Protein 9G6Z (pdb70)

B-factor: mean 48.91, std 16.25, range [23.49, 127.88]

Sequence (212 aa):
PDSMVLLSSSWLPLNKDIEVEVVDYLPSSSVAPDLFALTLLRINDSSMKEKYDSMHEKMNAYAQIVPFDSELEEIGYDGVFRDAPRSVRRVRRISATKLYLVDFGKIINYEKAKCFQLPKVFQSMPTRVSLCGLDGLTWSPVAIPSFDNIREVVKKWGQMENSTLHAMACGFQGSINMINLFCGKSILADRLQRKGVCEYLESLLDALLGKAL

Foldseek 3Di:
DDDFAAFAADADDAQDKFFWAFFAAQDDPLADLQWLKTKIFTPPPVVCPVVVVVLLQCQLVPDDFAADPPFHDAQTKAWFAPDRSGIAIWHRPDDFWIARQQPRDIDTDDGVRTTGHDPVSRPDGRSMAIATAPFKGFAPVCSVCSVVVSVVVNCVCVVVVHTKMKHFNDDRVSYGHIWIADVVRTDVVVVVVVVRIHGD/DDPVVVVVVVVD

Secondary structure (DSSP, 8-state):
----B---BPPPPBT-EEEEEE------TTS-TTS-EEEEEE-S-HHHHHHHHHHHHHHHH-S-----SS-PPTT-EEEEEEETTEEEEEEEEETTEEEETTTTEEEE--GGGEE---GGGSSSPBSSEEEEE-SEEE-TTTGGGHHHHHHHHHHHHHHHTS-EEEEEEEEETTEEEEEEEETTEEHHHHHHHTTSEEE-/--HHHHHHHHH-

Solvent-accessible surface area: 10824 Å² total; per-residue (Å²): 178,33,78,121,17,103,11,77,12,24,140,4,42,95,100,113,55,5,54,2,76,11,3,29,60,2,65,28,127,54,31,50,124,79,28,0,2,2,1,0,20,76,56,122,26,90,69,68,110,110,94,4,50,47,14,26,117,136,2,51,61,77,92,126,21,70,88,27,130,80,73,3,82,79,27,68,2,0,0,8,77,63,42,125,180,34,2,60,0,0,17,22,37,44,55,92,76,0,0,6,0,2,79,0,88,62,45,90,37,70,126,90,73,8,29,38,7,21,170,96,13,48,94,28,45,0,56,0,1,15,2,0,1,40,20,18,75,12,32,112,131,4,48,110,20,15,88,79,0,27,88,5,0,57,87,0,12,122,88,44,141,53,57,7,52,0,62,0,50,20,87,104,70,41,0,1,9,0,46,0,37,17,62,198,22,67,0,5,41,33,0,54,162,61,45,21,0,94,120,173,177,41,66,0,5,63,28,0,38,159,8,80

Radius of gyration: 18.15 Å; Cα contacts (8 Å, |Δi|>4): 408; chains: 2; bounding box: 30×36×55 Å

Organism: Caenorhabditis elegans (NCBI:txid6239)

Structure (mmCIF, N/CA/C/O backbone):
data_9G6Z
#
_entry.id   9G6Z
#
_cell.length_a   59.150
_cell.length_b   69.202
_cell.length_c   60.946
_cell.angle_alpha   90.000
_cell.angle_beta   91.473
_cell.angle_gamma   90.000
#
_symmetry.space_group_name_H-M   'C 1 2 1'
#
loop_
_entity.id
_entity.type
_entity.pdbx_description
1 polymer 'Embryonic developmental protein tofu-6'
2 polymer 'Protein tofu-1'
3 non-polymer GLYCEROL
4 water water
#
loop_
_atom_site.group_PDB
_atom_site.id
_atom_site.type_symbol
_atom_site.label_atom_id
_atom_site.label_alt_id
_atom_site.label_comp_id
_atom_site.label_asym_id
_atom_site.label_entity_id
_atom_site.label_seq_id
_atom_site.pdbx_PDB_ins_code
_atom_site.Cartn_x
_atom_site.Cartn_y
_atom_site.Cartn_z
_atom_site.occupancy
_atom_site.B_iso_or_equiv
_atom_site.auth_seq_id
_atom_site.auth_comp_id
_atom_site.auth_asym_id
_atom_site.auth_atom_id
_atom_site.pdbx_PDB_model_num
ATOM 1 N N . PRO A 1 2 ? 3.45205 12.09181 0.61758 1.000 93.89606 115 PRO A N 1
ATOM 2 C CA . PRO A 1 2 ? 3.99167 12.45059 1.93803 1.000 90.01365 115 PRO A CA 1
ATOM 3 C C . PRO A 1 2 ? 5.00549 11.43173 2.44501 1.000 84.69833 115 PRO A C 1
ATOM 4 O O . PRO A 1 2 ? 5.09057 10.33290 1.89510 1.000 81.62489 115 PRO A O 1
ATOM 15 N N . ASP A 1 3 ? 5.76051 11.78854 3.48133 1.000 76.81394 116 ASP A N 1
ATOM 16 C CA . ASP A 1 3 ? 6.72607 10.85440 4.04443 1.000 72.03393 116 ASP A CA 1
ATOM 17 C C . ASP A 1 3 ? 6.00566 9.68561 4.70649 1.000 73.85063 116 ASP A C 1
ATOM 18 O O . ASP A 1 3 ? 4.96549 9.85981 5.34862 1.000 72.39424 116 ASP A O 1
ATOM 27 N N . SER A 1 4 ? 6.56293 8.48689 4.54203 1.000 78.34724 117 SER A N 1
ATOM 28 C CA . SER A 1 4 ? 6.02731 7.30437 5.20006 1.000 74.59003 117 SER A CA 1
ATOM 29 C C . SER A 1 4 ? 6.40737 7.32977 6.67555 1.000 74.31789 117 SER A C 1
ATOM 30 O O . SER A 1 4 ? 7.57803 7.52805 7.02083 1.000 73.75392 117 SER A O 1
ATOM 38 N N . MET A 1 5 ? 5.41961 7.13344 7.54526 1.000 63.50689 118 MET A N 1
ATOM 39 C CA . MET A 1 5 ? 5.63270 7.17406 8.99052 1.000 60.12266 118 MET A CA 1
ATOM 40 C C . MET A 1 5 ? 5.97477 5.76568 9.45785 1.000 56.58804 118 MET A C 1
ATOM 41 O O . MET A 1 5 ? 5.13037 4.86934 9.41900 1.000 55.95968 118 MET A O 1
ATOM 55 N N . VAL A 1 6 ? 7.21123 5.57239 9.90162 1.000 50.76604 119 VAL A N 1
ATOM 56 C CA . VAL A 1 6 ? 7.75059 4.25437 10.20228 1.000 42.29128 119 VAL A CA 1
ATOM 57 C C . VAL A 1 6 ? 7.84043 4.08647 11.70844 1.000 37.18089 119 VAL A C 1
ATOM 58 O O . VAL A 1 6 ? 8.29539 4.98713 12.42056 1.000 37.19812 119 VAL A O 1
ATOM 71 N N . LEU A 1 7 ? 7.42117 2.92486 12.19186 1.000 40.37890 120 LEU A N 1
ATOM 72 C CA . LEU A 1 7 ? 7.51431 2.59603 13.61616 1.000 40.54353 120 LEU A CA 1
ATOM 73 C C . LEU A 1 7 ? 7.96487 1.14105 13.72672 1.000 36.36666 120 LEU A C 1
ATOM 74 O O . LEU A 1 7 ? 7.16452 0.21507 13.56416 1.000 39.00214 120 LEU A O 1
ATOM 90 N N . LEU A 1 8 ? 9.25109 0.95081 13.99144 1.000 33.55961 121 LEU A N 1
ATOM 91 C CA . LEU A 1 8 ? 9.79687 -0.38529 14.16717 1.000 31.61681 121 LEU A CA 1
ATOM 92 C C . LEU A 1 8 ? 9.20226 -1.06214 15.40204 1.000 30.11968 121 LEU A C 1
ATOM 93 O O . LEU A 1 8 ? 9.05141 -0.44739 16.46065 1.000 30.87139 121 LEU A O 1
ATOM 109 N N . SER A 1 9 ? 8.88023 -2.34344 15.27128 1.000 34.16264 122 SER A N 1
ATOM 110 C CA . SER A 1 9 ? 8.61457 -3.14038 16.45790 1.000 36.21623 122 SER A CA 1
ATOM 111 C C . SER A 1 9 ? 9.92880 -3.38190 17.20297 1.000 34.58813 122 SER A C 1
ATOM 112 O O . SER A 1 9 ? 11.01499 -3.08929 16.70912 1.000 32.26070 122 SER A O 1
ATOM 120 N N . SER A 1 10 ? 9.82094 -3.90686 18.41567 1.000 29.55261 123 SER A N 1
ATOM 121 C CA . SER A 1 10 ? 10.96996 -4.10157 19.28123 1.000 30.71251 123 SER A CA 1
ATOM 122 C C . SER A 1 10 ? 11.21725 -5.58777 19.52558 1.000 33.59955 123 SER A C 1
ATOM 123 O O . SER A 1 10 ? 10.33566 -6.43658 19.34795 1.000 28.23815 123 SER A O 1
ATOM 131 N N . SER A 1 11 ? 12.44115 -5.89070 19.94981 1.000 31.08090 124 SER A N 1
ATOM 132 C CA . SER A 1 11 ? 12.86279 -7.27376 20.10045 1.000 32.03984 124 SER A CA 1
ATOM 133 C C . SER A 1 11 ? 12.15293 -7.93637 21.27217 1.000 30.41363 124 SER A C 1
ATOM 134 O O . SER A 1 11 ? 12.05311 -7.36453 22.37118 1.000 27.31495 124 SER A O 1
ATOM 142 N N . TRP A 1 12 ? 11.68434 -9.16268 21.03409 1.000 27.67050 125 TRP A N 1
ATOM 143 C CA . TRP A 1 12 ? 11.04487 -9.96425 22.06045 1.000 29.65347 125 TRP A CA 1
ATOM 144 C C . TRP A 1 12 ? 12.08985 -10.72069 22.86302 1.000 34.24270 125 TRP A C 1
ATOM 145 O O . TRP A 1 12 ? 13.11485 -11.15747 22.32866 1.000 32.79867 125 TRP A O 1
ATOM 166 N N . LEU A 1 13 ? 11.82159 -10.88344 24.13272 1.000 33.72687 126 LEU A N 1
ATOM 167 C CA . LEU A 1 13 ? 12.66975 -11.72971 24.96287 1.000 32.62140 126 LEU A CA 1
ATOM 168 C C . LEU A 1 13 ? 12.07799 -13.13455 25.06930 1.000 34.93722 126 LEU A C 1
ATOM 169 O O . LEU A 1 13 ? 10.85424 -13.29830 25.05512 1.000 30.69280 126 LEU A O 1
ATOM 185 N N . PRO A 1 14 ? 12.92154 -14.16698 25.18400 1.000 33.06151 127 PRO A N 1
ATOM 186 C CA . PRO A 1 14 ? 12.41391 -15.55543 25.14335 1.000 34.43057 127 PRO A CA 1
ATOM 187 C C . PRO A 1 14 ? 11.74600 -15.92977 26.45621 1.000 33.58655 127 PRO A C 1
ATOM 188 O O . PRO A 1 14 ? 12.28866 -15.69791 27.54175 1.000 33.88846 127 PRO A O 1
ATOM 199 N N . LEU A 1 15 ? 10.56521 -16.52757 26.34941 1.000 34.82632 128 LEU A N 1
ATOM 200 C CA . LEU A 1 15 ? 9.76992 -16.82303 27.53307 1.000 35.45128 128 LEU A CA 1
ATOM 201 C C . LEU A 1 15 ? 10.49981 -17.80846 28.43748 1.000 29.34747 128 LEU A C 1
ATOM 202 O O . LEU A 1 15 ? 10.96854 -18.85736 27.99049 1.000 31.79298 128 LEU A O 1
ATOM 218 N N . ASN A 1 16 ? 10.59831 -17.45555 29.71745 1.000 33.63317 129 ASN A N 1
ATOM 219 C CA . ASN A 1 16 ? 11.13923 -18.31632 30.76593 1.000 35.68503 129 ASN A CA 1
ATOM 220 C C . ASN A 1 16 ? 12.57088 -18.74650 30.49870 1.000 37.18356 129 ASN A C 1
ATOM 221 O O . ASN A 1 16 ? 13.01453 -19.77332 31.01174 1.000 36.83824 129 ASN A O 1
ATOM 232 N N . LYS A 1 17 ? 13.30955 -17.97520 29.71554 1.000 34.87247 130 LYS A N 1
ATOM 233 C CA . LYS A 1 17 ? 14.69351 -18.27463 29.37986 1.000 38.83923 130 LYS A CA 1
ATOM 234 C C . LYS A 1 17 ? 15.57439 -17.17667 29.95365 1.000 34.23245 130 LYS A C 1
ATOM 235 O O . LYS A 1 17 ? 15.30950 -15.98738 29.74914 1.000 31.69476 130 LYS A O 1
ATOM 254 N N . ASP A 1 18 ? 16.59831 -17.57925 30.69330 1.000 36.84307 131 ASP A N 1
ATOM 255 C CA . ASP A 1 18 ? 17.56176 -16.63672 31.24712 1.000 33.58751 131 ASP A CA 1
ATOM 256 C C . ASP A 1 18 ? 18.39188 -16.02200 30.13047 1.000 38.41591 131 ASP A C 1
ATOM 257 O O . ASP A 1 18 ? 18.91747 -16.73386 29.26866 1.000 34.04248 131 ASP A O 1
ATOM 266 N N . ILE A 1 19 ? 18.51672 -14.69581 30.15225 1.000 37.36400 132 ILE A N 1
ATOM 267 C CA . ILE A 1 19 ? 19.33479 -13.97164 29.19276 1.000 33.56523 132 ILE A CA 1
ATOM 268 C C . ILE A 1 19 ? 20.17861 -12.94885 29.94007 1.000 36.51258 132 ILE A C 1
ATOM 269 O O . ILE A 1 19 ? 19.84923 -12.52995 31.05097 1.000 34.00521 132 ILE A O 1
ATOM 285 N N . GLU A 1 20 ? 21.28906 -12.55916 29.31549 1.000 33.08245 133 GLU A N 1
ATOM 286 C CA . GLU A 1 20 ? 22.11385 -11.46412 29.80315 1.000 34.02625 133 GLU A CA 1
ATOM 287 C C . GLU A 1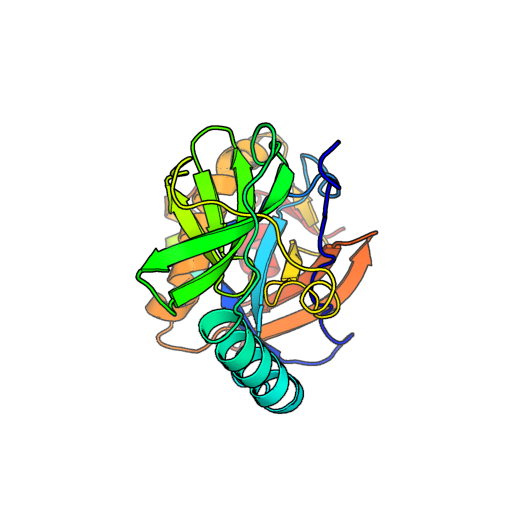 20 ? 21.63039 -10.17379 29.15989 1.000 29.78553 133 GLU A C 1
ATOM 288 O O . GLU A 1 20 ? 21.33511 -10.13438 27.96576 1.000 27.19749 133 GLU A O 1
ATOM 300 N N . VAL A 1 21 ? 21.54780 -9.11542 29.95425 1.000 28.09801 134 VAL A N 1
ATOM 301 C CA . VAL A 1 21 ? 20.98390 -7.86310 29.48539 1.000 31.13395 134 VAL A CA 1
ATOM 302 C C . VAL A 1 21 ? 21.75797 -6.69303 30.06967 1.000 28.75151 134 VAL A C 1
ATOM 303 O O . VAL A 1 21 ? 22.28846 -6.76030 31.18086 1.000 29.73574 134 VAL A O 1
ATOM 316 N N . GLU A 1 22 ? 21.80636 -5.61029 29.30943 1.000 28.12737 135 GLU A N 1
ATOM 317 C CA . GLU A 1 22 ? 22.21209 -4.30586 29.80785 1.000 33.29962 135 GLU A CA 1
ATOM 318 C C . GLU A 1 22 ? 20.96373 -3.44633 29.93205 1.000 29.71345 135 GLU A C 1
ATOM 319 O O . GLU A 1 22 ? 20.12798 -3.42486 29.02170 1.000 26.76666 135 GLU A O 1
ATOM 331 N N . VAL A 1 23 ? 20.81739 -2.77868 31.06934 1.000 31.23546 136 VAL A N 1
ATOM 332 C CA . VAL A 1 23 ? 19.79018 -1.75372 31.22371 1.000 31.87560 136 VAL A CA 1
ATOM 333 C C . VAL A 1 23 ? 20.25575 -0.48884 30.51126 1.000 33.58234 136 VAL A C 1
ATOM 334 O O . VAL A 1 23 ? 21.29873 0.07565 30.85608 1.000 33.57070 136 VAL A O 1
ATOM 347 N N . VAL A 1 24 ? 19.47821 -0.04175 29.52243 1.000 26.49539 137 VAL A N 1
ATOM 348 C CA . VAL A 1 24 ? 19.86051 1.10135 28.70150 1.000 28.48012 137 VAL A CA 1
ATOM 349 C C . VAL A 1 24 ? 18.93147 2.28374 28.94222 1.000 32.28908 137 VAL A C 1
ATOM 350 O O . VAL A 1 24 ? 18.13500 2.28444 29.88585 1.000 27.68159 137 VAL A O 1
ATOM 363 N N . ASP A 1 25 ? 19.05049 3.30988 28.10682 1.000 31.65169 138 ASP A N 1
ATOM 364 C CA . ASP A 1 25 ? 18.20314 4.48314 28.24295 1.000 33.83950 138 ASP A CA 1
ATOM 365 C C . ASP A 1 25 ? 16.73875 4.10559 28.02102 1.000 32.18056 138 ASP A C 1
ATOM 366 O O . ASP A 1 25 ? 16.40941 3.20287 27.24679 1.000 23.48541 138 ASP A O 1
ATOM 375 N N . TYR A 1 26 ? 15.85318 4.81863 28.70135 1.000 28.78851 139 TYR A N 1
ATOM 376 C CA . TYR A 1 26 ? 14.43958 4.48062 28.65957 1.000 30.03061 139 TYR A CA 1
ATOM 377 C C . TYR A 1 26 ? 13.83823 4.91236 27.32661 1.000 28.81968 139 TYR A C 1
ATOM 378 O O . TYR A 1 26 ? 13.89160 6.09031 26.96259 1.000 25.20250 139 TYR A O 1
ATOM 396 N N . LEU A 1 27 ? 13.27503 3.94903 26.60035 1.000 26.18385 140 LEU A N 1
ATOM 397 C CA . LEU A 1 27 ? 12.53414 4.20210 25.37576 1.000 27.05845 140 LEU A CA 1
ATOM 398 C C . LEU A 1 27 ? 11.04975 4.20727 25.70162 1.000 32.21721 140 LEU A C 1
ATOM 399 O O . LEU A 1 27 ? 10.50402 3.14774 26.04116 1.000 28.83071 140 LEU A O 1
ATOM 415 N N . PRO A 1 28 ? 10.36392 5.35059 25.63680 1.000 39.48823 141 PRO A N 1
ATOM 416 C CA . PRO A 1 28 ? 8.94447 5.37622 26.01961 1.000 35.27567 141 PRO A CA 1
ATOM 417 C C . PRO A 1 28 ? 8.06429 4.66032 25.01150 1.000 35.23063 141 PRO A C 1
ATOM 418 O O . PRO A 1 28 ? 8.32901 4.65348 23.80722 1.000 35.02651 141 PRO A O 1
ATOM 429 N N . SER A 1 29 ? 6.98772 4.06696 25.52477 1.000 40.76728 142 SER A N 1
ATOM 430 C CA . SER A 1 29 ? 6.03701 3.32217 24.70938 1.000 35.71134 142 SER A CA 1
ATOM 431 C C . SER A 1 29 ? 4.61880 3.67027 25.13151 1.000 37.09629 142 SER A C 1
ATOM 432 O O . SER A 1 29 ? 4.32168 3.77035 26.32546 1.000 35.81597 142 SER A O 1
ATOM 440 N N . SER A 1 30 ? 3.73836 3.82897 24.14975 1.000 32.24733 143 SER A N 1
ATOM 441 C CA . SER A 1 30 ? 2.32845 4.02255 24.45374 1.000 38.44076 143 SER A CA 1
ATOM 442 C C . SER A 1 30 ? 1.68790 2.78777 25.08691 1.000 34.57500 143 SER A C 1
ATOM 443 O O . SER A 1 30 ? 0.51470 2.85095 25.44798 1.000 32.27997 143 SER A O 1
ATOM 451 N N . SER A 1 31 ? 2.42392 1.68332 25.22886 1.000 33.49404 144 SER A N 1
ATOM 452 C CA . SER A 1 31 ? 1.87499 0.43188 25.73027 1.000 38.90210 144 SER A CA 1
ATOM 453 C C . SER A 1 31 ? 2.16022 0.20400 27.20938 1.000 34.11758 144 SER A C 1
ATOM 454 O O . SER A 1 31 ? 1.91083 -0.89290 27.71156 1.000 34.64109 144 SER A O 1
ATOM 462 N N . VAL A 1 32 ? 2.64744 1.21250 27.91687 1.000 28.71363 145 VAL A N 1
ATOM 463 C CA . VAL A 1 32 ? 2.95834 1.11609 29.33354 1.000 29.30047 145 VAL A CA 1
ATOM 464 C C . VAL A 1 32 ? 1.89634 1.87693 30.11933 1.000 33.30298 145 VAL A C 1
ATOM 465 O O . VAL A 1 32 ? 1.64370 3.05757 29.85643 1.000 32.10519 145 VAL A O 1
ATOM 478 N N . ALA A 1 33 ? 1.29975 1.21067 31.10244 1.000 35.00155 146 ALA A N 1
ATOM 479 C CA . ALA A 1 33 ? 0.36162 1.88305 31.98720 1.000 37.27816 146 ALA A CA 1
ATOM 480 C C . ALA A 1 33 ? 1.10649 2.84955 32.91499 1.000 35.82938 146 ALA A C 1
ATOM 481 O O . ALA A 1 33 ? 2.26682 2.62441 33.25806 1.000 34.07105 146 ALA A O 1
ATOM 488 N N . PRO A 1 34 ? 0.45687 3.93844 33.32706 1.000 35.16937 147 PRO A N 1
ATOM 489 C CA . PRO A 1 34 ? 1.08980 4.85159 34.28825 1.000 34.89557 147 PRO A CA 1
ATOM 490 C C . PRO A 1 34 ? 1.66996 4.16348 35.50511 1.000 34.71705 147 PRO A C 1
ATOM 491 O O . PRO A 1 34 ? 2.67611 4.63386 36.04158 1.000 31.03107 147 PRO A O 1
ATOM 502 N N . ASP A 1 35 ? 1.06545 3.07605 35.98514 1.000 36.51162 148 ASP A N 1
ATOM 503 C CA . ASP A 1 35 ? 1.50767 2.43609 37.21707 1.000 36.58049 148 ASP A CA 1
ATOM 504 C C . ASP A 1 35 ? 2.34711 1.18750 36.97024 1.000 34.09087 148 ASP A C 1
ATOM 505 O O . ASP A 1 35 ? 2.63009 0.44807 37.91511 1.000 35.12729 148 ASP A O 1
ATOM 514 N N . LEU A 1 36 ? 2.73669 0.92791 35.72723 1.000 29.45614 149 LEU A N 1
ATOM 515 C CA . LEU A 1 36 ? 3.68927 -0.13296 35.41921 1.000 34.86247 149 LEU A CA 1
ATOM 516 C C . LEU A 1 36 ? 5.09660 0.45682 35.41627 1.000 33.04341 149 LEU A C 1
ATOM 517 O O . LEU A 1 36 ? 5.35847 1.43740 34.71574 1.000 29.41701 149 LEU A O 1
ATOM 533 N N . PHE A 1 37 ? 5.98772 -0.11678 36.21647 1.000 33.84567 150 PHE A N 1
ATOM 534 C CA . PHE A 1 37 ? 7.39159 0.29381 36.18408 1.000 30.04353 150 PHE A CA 1
ATOM 535 C C . PHE A 1 37 ? 8.00542 -0.30524 34.92435 1.000 28.44838 150 PHE A C 1
ATOM 536 O O . PHE A 1 37 ? 8.25876 -1.50850 34.85650 1.000 30.92496 150 PHE A O 1
ATOM 553 N N . ALA A 1 38 ? 8.20793 0.52754 33.91218 1.000 26.08494 151 ALA A N 1
ATOM 554 C CA . ALA A 1 38 ? 8.78435 0.11014 32.64678 1.000 31.98751 151 ALA A CA 1
ATOM 555 C C . ALA A 1 38 ? 10.28118 0.38813 32.62889 1.000 31.25886 151 ALA A C 1
ATOM 556 O O . ALA A 1 38 ? 10.79023 1.24843 33.34487 1.000 27.94877 151 ALA A O 1
ATOM 563 N N . LEU A 1 39 ? 10.98511 -0.36513 31.79673 1.000 30.63547 152 LEU A N 1
ATOM 564 C CA . LEU A 1 39 ? 12.40979 -0.13359 31.58784 1.000 32.67426 152 LEU A CA 1
ATOM 565 C C . LEU A 1 39 ? 12.77865 -0.75047 30.25200 1.000 34.75270 152 LEU A C 1
ATOM 566 O O . LEU A 1 39 ? 12.04278 -1.58548 29.70737 1.000 29.07571 152 LEU A O 1
ATOM 582 N N . THR A 1 40 ? 13.90970 -0.30447 29.71497 1.000 27.36546 153 THR A N 1
ATOM 583 C CA . THR A 1 40 ? 14.41225 -0.77335 28.43194 1.000 29.84050 153 THR A CA 1
ATOM 584 C C . THR A 1 40 ? 15.65739 -1.62167 28.65094 1.000 29.39070 153 THR A C 1
ATOM 585 O O . THR A 1 40 ? 16.61384 -1.18280 29.29636 1.000 28.42795 153 THR A O 1
ATOM 596 N N . LEU A 1 41 ? 15.63809 -2.83367 28.11928 1.000 30.16903 154 LEU A N 1
ATOM 597 C CA . LEU A 1 41 ? 16.76832 -3.74512 28.20605 1.000 31.17428 154 LEU A CA 1
ATOM 598 C C . LEU A 1 41 ? 17.35183 -3.97141 26.81611 1.000 31.67531 154 LEU A C 1
ATOM 599 O O . LEU A 1 41 ? 16.63384 -3.96671 25.80732 1.000 29.42166 154 LEU A O 1
ATOM 615 N N . LEU A 1 42 ? 18.66315 -4.17233 26.77372 1.000 30.66060 155 LEU A N 1
ATOM 616 C CA . LEU A 1 42 ? 19.37569 -4.57462 25.55905 1.000 30.36473 155 LEU A CA 1
ATOM 617 C C . LEU A 1 42 ? 20.03985 -5.91403 25.84585 1.000 30.51747 155 LEU A C 1
ATOM 618 O O . LEU A 1 42 ? 21.01984 -5.97938 26.59967 1.000 29.68844 155 LEU A O 1
ATOM 634 N N . ARG A 1 43 ? 19.48982 -6.98242 25.27580 1.000 27.60299 156 ARG A N 1
ATOM 635 C CA . ARG A 1 43 ? 20.10039 -8.29474 25.42265 1.000 30.72976 156 ARG A CA 1
ATOM 636 C C . ARG A 1 43 ? 21.49183 -8.28867 24.79150 1.000 32.95240 156 ARG A C 1
ATOM 637 O O . ARG A 1 43 ? 21.68202 -7.78572 23.68039 1.000 31.44686 156 ARG A O 1
ATOM 658 N N . ILE A 1 44 ? 22.46545 -8.84290 25.51028 1.000 32.00832 157 ILE A N 1
ATOM 659 C CA . ILE A 1 44 ? 23.84174 -8.85685 25.04755 1.000 32.75148 157 ILE A CA 1
ATOM 660 C C . ILE A 1 44 ? 24.30073 -10.30073 24.91016 1.000 38.26415 157 ILE A C 1
ATOM 661 O O . ILE A 1 44 ? 23.68190 -11.23326 25.43239 1.000 31.74697 157 ILE A O 1
ATOM 677 N N . ASN A 1 45 ? 25.41287 -10.47533 24.19310 1.000 38.53806 158 ASN A N 1
ATOM 678 C CA . ASN A 1 45 ? 26.00516 -11.79418 23.98817 1.000 41.75710 158 ASN A CA 1
ATOM 679 C C . ASN A 1 45 ? 25.03066 -12.75721 23.31804 1.000 42.18075 158 ASN A C 1
ATOM 680 O O . ASN A 1 45 ? 25.04624 -13.95901 23.58395 1.000 41.19944 158 ASN A O 1
ATOM 691 N N . ASP A 1 46 ? 24.18351 -12.23390 22.43682 1.000 48.44432 159 ASP A N 1
ATOM 692 C CA . ASP A 1 46 ? 23.26853 -13.04472 21.64057 1.000 51.67146 159 ASP A CA 1
ATOM 693 C C . ASP A 1 46 ? 23.84405 -13.16318 20.23143 1.000 56.13060 159 ASP A C 1
ATOM 694 O O . ASP A 1 46 ? 23.64689 -12.28421 19.38796 1.000 52.61527 159 ASP A O 1
ATOM 703 N N . SER A 1 47 ? 24.54495 -14.26940 19.97563 1.000 58.13954 160 SER A N 1
ATOM 704 C CA . SER A 1 47 ? 25.22741 -14.43426 18.69914 1.000 64.44436 160 SER A CA 1
ATOM 705 C C . SER A 1 47 ? 24.26092 -14.57578 17.53088 1.000 62.58347 160 SER A C 1
ATOM 706 O O . SER A 1 47 ? 24.57236 -14.11947 16.42344 1.000 66.16601 160 SER A O 1
ATOM 714 N N . SER A 1 48 ? 23.09300 -15.17360 17.75398 1.000 58.95772 161 SER A N 1
ATOM 715 C CA . SER A 1 48 ? 22.15802 -15.39690 16.65870 1.000 65.36004 161 SER A CA 1
ATOM 716 C C . SER A 1 48 ? 21.83609 -14.09720 15.93447 1.000 66.85714 161 SER A C 1
ATOM 717 O O . SER A 1 48 ? 21.88691 -14.02936 14.70107 1.000 72.03305 161 SER A O 1
ATOM 725 N N . MET A 1 49 ? 21.51002 -13.04954 16.68525 1.000 60.78805 162 MET A N 1
ATOM 726 C CA . MET A 1 49 ? 21.15813 -11.77070 16.09200 1.000 59.49664 162 MET A CA 1
ATOM 727 C C . MET A 1 49 ? 22.36358 -10.87262 15.84146 1.000 58.82303 162 MET A C 1
ATOM 728 O O . MET A 1 49 ? 22.23362 -9.88769 15.10685 1.000 55.32588 162 MET A O 1
ATOM 742 N N . LYS A 1 50 ? 23.52053 -11.17617 16.43453 1.000 56.81590 163 LYS A N 1
ATOM 743 C CA . LYS A 1 50 ? 24.66897 -10.28404 16.30930 1.000 54.45189 163 LYS A CA 1
ATOM 744 C C . LYS A 1 50 ? 25.05855 -10.09114 14.84747 1.000 48.75609 163 LYS A C 1
ATOM 745 O O . LYS A 1 50 ? 25.18453 -8.95786 14.37083 1.000 46.89559 163 LYS A O 1
ATOM 764 N N . GLU A 1 51 ? 25.24442 -11.18976 14.11609 1.000 47.16840 164 GLU A N 1
ATOM 765 C CA . GLU A 1 51 ? 25.63851 -11.07343 12.71693 1.000 52.92831 164 GLU A CA 1
ATOM 766 C C . GLU A 1 51 ? 24.57828 -10.35273 11.89800 1.000 52.78774 164 GLU A C 1
ATOM 767 O O . GLU A 1 51 ? 24.90973 -9.65314 10.93530 1.000 50.38858 164 GLU A O 1
ATOM 779 N N . LYS A 1 52 ? 23.30517 -10.49656 12.26869 1.000 50.37400 165 LYS A N 1
ATOM 780 C CA . LYS A 1 52 ? 22.24758 -9.82229 11.52833 1.000 51.73657 165 LYS A CA 1
ATOM 781 C C . LYS A 1 52 ? 22.30427 -8.31537 11.75073 1.000 47.04151 165 LYS A C 1
ATOM 782 O O . LYS A 1 52 ? 22.22681 -7.53532 10.79654 1.000 46.10102 165 LYS A O 1
ATOM 801 N N . TYR A 1 53 ? 22.44042 -7.88450 13.00812 1.000 40.49027 166 TYR A N 1
ATOM 802 C CA . TYR A 1 53 ? 22.52404 -6.45279 13.27840 1.000 43.55404 166 TYR A CA 1
ATOM 803 C C . TYR A 1 53 ? 23.81932 -5.86379 12.73320 1.000 38.81651 166 TYR A C 1
ATOM 804 O O . TYR A 1 53 ? 23.80595 -4.79036 12.12370 1.000 39.89240 166 TYR A O 1
ATOM 822 N N . ASP A 1 54 ? 24.94703 -6.54675 12.94130 1.000 41.96426 167 ASP A N 1
ATOM 823 C CA . ASP A 1 54 ? 26.20560 -6.06518 12.37454 1.000 44.29006 167 ASP A CA 1
ATOM 824 C C . ASP A 1 54 ? 26.11852 -5.96310 10.85157 1.000 46.80203 167 ASP A C 1
ATOM 825 O O . ASP A 1 54 ? 26.59354 -4.99166 10.25271 1.000 43.06610 167 ASP A O 1
ATOM 834 N N . SER A 1 55 ? 25.50144 -6.94962 10.20432 1.000 45.41907 168 SER A N 1
ATOM 835 C CA . SER A 1 55 ? 25.34727 -6.87270 8.75526 1.000 53.28839 168 SER A CA 1
ATOM 836 C C . SER A 1 55 ? 24.47324 -5.68638 8.35775 1.000 53.73654 168 SER A C 1
ATOM 837 O O . SER A 1 55 ? 24.77473 -4.97502 7.39053 1.000 53.04226 168 SER A O 1
ATOM 845 N N . MET A 1 56 ? 23.38421 -5.45480 9.09511 1.000 46.75842 169 MET A N 1
ATOM 846 C CA . MET A 1 56 ? 22.51568 -4.31604 8.80348 1.000 47.57400 169 MET A CA 1
ATOM 847 C C . MET A 1 56 ? 23.29694 -3.00697 8.84613 1.000 48.13054 169 MET A C 1
ATOM 848 O O . MET A 1 56 ? 23.17816 -2.17019 7.94374 1.000 49.38453 169 MET A O 1
ATOM 862 N N . HIS A 1 57 ? 24.10556 -2.81287 9.88990 1.000 42.64146 170 HIS A N 1
ATOM 863 C CA . HIS A 1 57 ? 24.84559 -1.56403 10.02076 1.000 47.49480 170 HIS A CA 1
ATOM 864 C C . HIS A 1 57 ? 25.88606 -1.40859 8.91753 1.000 46.90705 170 HIS A C 1
ATOM 865 O O . HIS A 1 57 ? 26.15140 -0.28977 8.46444 1.000 45.53503 170 HIS A O 1
ATOM 879 N N . GLU A 1 58 ? 26.49823 -2.51133 8.48043 1.000 52.71155 171 GLU A N 1
ATOM 880 C CA . GLU A 1 58 ? 27.43547 -2.43380 7.36314 1.000 51.92049 171 GLU A CA 1
ATOM 881 C C . GLU A 1 58 ? 26.73360 -1.92527 6.10865 1.000 51.91051 171 GLU A C 1
ATOM 882 O O . GLU A 1 58 ? 27.22327 -1.01333 5.43006 1.000 52.83862 171 GLU A O 1
ATOM 894 N N . LYS A 1 59 ? 25.56547 -2.49599 5.79484 1.000 49.50485 172 LYS A N 1
ATOM 895 C CA . LYS A 1 59 ? 24.83786 -2.07695 4.60097 1.000 49.82152 172 LYS A CA 1
ATOM 896 C C . LYS A 1 59 ? 24.30724 -0.65603 4.74583 1.000 48.81595 172 LYS A C 1
ATOM 897 O O . LYS A 1 59 ? 24.28795 0.10648 3.77463 1.000 53.93259 172 LYS A O 1
ATOM 916 N N . MET A 1 60 ? 23.86253 -0.28339 5.94589 1.000 47.39405 173 MET A N 1
ATOM 917 C CA . MET A 1 60 ? 23.33777 1.06513 6.14232 1.000 54.39361 173 MET A CA 1
ATOM 918 C C . MET A 1 60 ? 24.42068 2.11345 5.91559 1.000 51.42560 173 MET A C 1
ATOM 919 O O . MET A 1 60 ? 24.17228 3.14287 5.28125 1.000 54.36737 173 MET A O 1
ATOM 933 N N . ASN A 1 61 ? 25.62887 1.86737 6.42831 1.000 51.82545 174 ASN A N 1
ATOM 934 C CA . ASN A 1 61 ? 26.72867 2.79771 6.21318 1.000 55.26824 174 ASN A CA 1
ATOM 935 C C . ASN A 1 61 ? 27.08963 2.89970 4.73921 1.000 57.53766 174 ASN A C 1
ATOM 936 O O . ASN A 1 61 ? 27.49028 3.97145 4.27133 1.000 61.52076 174 ASN A O 1
ATOM 947 N N . ALA A 1 62 ? 26.95312 1.80655 3.99461 1.000 54.53639 175 ALA A N 1
ATOM 948 C CA . ALA A 1 62 ? 27.28860 1.78394 2.57753 1.000 61.58214 175 ALA A CA 1
ATOM 949 C C . ALA A 1 62 ? 26.12300 2.18033 1.68339 1.000 62.77205 175 ALA A C 1
ATOM 950 O O . ALA A 1 62 ? 26.30296 2.27039 0.46356 1.000 56.67055 175 ALA A O 1
ATOM 957 N N . TYR A 1 63 ? 24.94499 2.42727 2.25457 1.000 53.30902 176 TYR A N 1
ATOM 958 C CA . TYR A 1 63 ? 23.75005 2.64532 1.44828 1.000 57.38764 176 TYR A CA 1
ATOM 959 C C . TYR A 1 63 ? 23.85052 3.95146 0.66675 1.000 61.21064 176 TYR A C 1
ATOM 960 O O . TYR A 1 63 ? 24.20349 4.99764 1.21908 1.000 62.46994 176 TYR A O 1
ATOM 978 N N . ALA A 1 64 ? 23.52582 3.88634 -0.62599 1.000 65.42270 177 ALA A N 1
ATOM 979 C CA . ALA A 1 64 ? 23.66633 5.05317 -1.48500 1.000 68.94771 177 ALA A CA 1
ATOM 980 C C . ALA A 1 64 ? 22.45999 5.97858 -1.39118 1.000 70.57422 177 ALA A C 1
ATOM 981 O O . ALA A 1 64 ? 22.61824 7.20591 -1.37252 1.000 69.63568 177 ALA A O 1
ATOM 988 N N . GLN A 1 65 ? 21.25810 5.41562 -1.31831 1.000 70.05796 178 GLN A N 1
ATOM 989 C CA . GLN A 1 65 ? 20.03431 6.19207 -1.50780 1.000 72.56408 178 GLN A CA 1
ATOM 990 C C . GLN A 1 65 ? 19.37589 6.53434 -0.17129 1.000 72.89186 178 GLN A C 1
ATOM 991 O O . GLN A 1 65 ? 18.22633 6.17654 0.10401 1.000 72.79729 178 GLN A O 1
ATOM 1005 N N . ILE A 1 66 ? 20.11712 7.25213 0.66775 1.000 65.98802 179 ILE A N 1
ATOM 1006 C CA . ILE A 1 66 ? 19.53998 7.83994 1.87362 1.000 66.84981 179 ILE A CA 1
ATOM 1007 C C . ILE A 1 66 ? 18.83002 9.11915 1.44219 1.000 63.50141 179 ILE A C 1
ATOM 1008 O O . ILE A 1 66 ? 19.46971 10.07236 0.98973 1.000 60.10276 179 ILE A O 1
ATOM 1024 N N . VAL A 1 67 ? 17.50728 9.13778 1.56792 1.000 62.12873 180 VAL A N 1
ATOM 1025 C CA . VAL A 1 67 ? 16.70970 10.26866 1.10144 1.000 57.68905 180 VAL A CA 1
ATOM 1026 C C . VAL A 1 67 ? 16.27117 11.08164 2.31172 1.000 55.83026 180 VAL A C 1
ATOM 1027 O O . VAL A 1 67 ? 15.98407 10.50777 3.37479 1.000 54.60413 180 VAL A O 1
ATOM 1040 N N . PRO A 1 68 ? 16.19992 12.40187 2.20347 1.000 54.19603 181 PRO A N 1
ATOM 1041 C CA . PRO A 1 68 ? 15.73080 13.21501 3.33064 1.000 51.87830 181 PRO A CA 1
ATOM 1042 C C . PRO A 1 68 ? 14.21107 13.22427 3.42003 1.000 49.83338 181 PRO A C 1
ATOM 1043 O O . PRO A 1 68 ? 13.49917 12.81864 2.50207 1.000 49.73442 181 PRO A O 1
ATOM 1054 N N . PHE A 1 69 ? 13.72488 13.69878 4.56379 1.000 47.75052 182 PHE A N 1
ATOM 1055 C CA . PHE A 1 69 ? 12.29916 13.93240 4.72829 1.000 49.34715 182 PHE A CA 1
ATOM 1056 C C . PHE A 1 69 ? 11.86926 15.16300 3.93369 1.000 54.57875 182 PHE A C 1
ATOM 1057 O O . PHE A 1 69 ? 12.54903 16.19211 3.94131 1.000 51.17274 182 PHE A O 1
ATOM 1074 N N . ASP A 1 70 ? 10.73377 15.04815 3.23731 1.000 58.45860 183 ASP A N 1
ATOM 1075 C CA . ASP A 1 70 ? 10.07957 16.23243 2.69447 1.000 59.86948 183 ASP A CA 1
ATOM 1076 C C . ASP A 1 70 ? 9.90434 17.28159 3.78314 1.000 58.71955 183 ASP A C 1
ATOM 1077 O O . ASP A 1 70 ? 10.24243 18.45656 3.60090 1.000 56.30070 183 ASP A O 1
ATOM 1086 N N . SER A 1 71 ? 9.37611 16.85423 4.93771 1.000 64.94327 184 SER A N 1
ATOM 1087 C CA . SER A 1 71 ? 9.13363 17.73098 6.06676 1.000 61.24884 184 SER A CA 1
ATOM 1088 C C . SER A 1 71 ? 10.16963 17.39822 7.13099 1.000 61.03754 184 SER A C 1
ATOM 1089 O O . SER A 1 71 ? 11.29868 17.91535 7.06928 1.000 59.67460 184 SER A O 1
ATOM 1097 N N . GLU A 1 72 ? 9.85763 16.55732 8.11009 1.000 59.19365 185 GLU A N 1
ATOM 1098 C CA . GLU A 1 72 ? 10.84953 16.12570 9.08428 1.000 55.76112 185 GLU A CA 1
ATOM 1099 C C . GLU A 1 72 ? 10.32039 14.89204 9.79524 1.000 49.62923 185 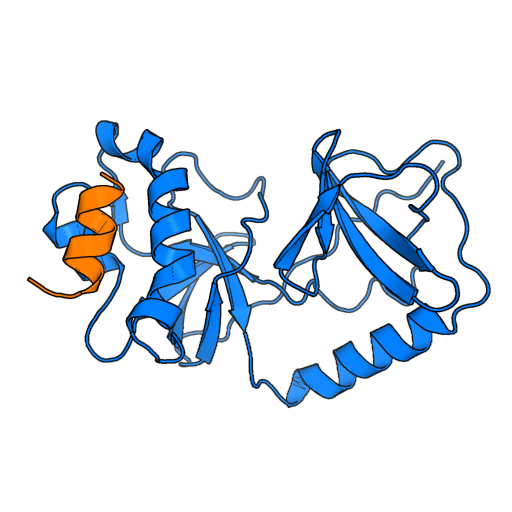GLU A C 1
ATOM 1100 O O . GLU A 1 72 ? 9.13491 14.56438 9.71555 1.000 52.08350 185 GLU A O 1
ATOM 1112 N N . LEU A 1 73 ? 11.22276 14.20729 10.48411 1.000 42.92929 186 LEU A N 1
ATOM 1113 C CA . LEU A 1 73 ? 10.84914 13.04391 11.27293 1.000 35.23927 186 LEU A CA 1
ATOM 1114 C C . LEU A 1 73 ? 9.81506 13.42947 12.32060 1.000 36.42795 186 LEU A C 1
ATOM 1115 O O . LEU A 1 73 ? 10.07034 14.28459 13.16954 1.000 37.34378 186 LEU A O 1
ATOM 1131 N N . GLU A 1 74 ? 8.64384 12.79903 12.26020 1.000 41.65710 187 GLU A N 1
ATOM 1132 C CA A GLU A 1 74 ? 7.59741 13.09677 13.22796 0.552 42.55185 187 GLU A CA 1
ATOM 1133 C CA B GLU A 1 74 ? 7.59213 13.08697 13.22379 0.448 45.48277 187 GLU A CA 1
ATOM 1134 C C . GLU A 1 74 ? 7.92850 12.47301 14.57852 1.000 38.78170 187 GLU A C 1
ATOM 1135 O O . GLU A 1 74 ? 8.59412 11.43423 14.66914 1.000 37.96582 187 GLU A O 1
ATOM 1158 N N . ILE A 1 75 ? 7.46075 13.13218 15.64213 1.000 39.54871 188 ILE A N 1
ATOM 1159 C CA . ILE A 1 75 ? 7.70830 12.65236 16.99568 1.000 38.40900 188 ILE A CA 1
ATOM 1160 C C . ILE A 1 75 ? 7.03787 11.30240 17.19100 1.000 40.20560 188 ILE A C 1
ATOM 1161 O O . ILE A 1 75 ? 5.86611 11.10621 16.83462 1.000 37.52390 188 ILE A O 1
ATOM 1177 N N . GLY A 1 76 ? 7.77449 10.37239 17.78505 1.000 31.37882 189 GLY A N 1
ATOM 1178 C CA . GLY A 1 76 ? 7.29196 9.02630 18.01347 1.000 37.18266 189 GLY A CA 1
ATOM 1179 C C . GLY A 1 76 ? 7.59858 8.02873 16.92153 1.000 36.62910 189 GLY A C 1
ATOM 1180 O O . GLY A 1 76 ? 7.25058 6.84808 17.07156 1.000 35.00170 189 GLY A O 1
ATOM 1184 N N . TYR A 1 77 ? 8.25771 8.45054 15.84239 1.000 35.78036 190 TYR A N 1
ATOM 1185 C CA . TYR A 1 77 ? 8.46122 7.62258 14.66135 1.000 36.88439 190 TYR A CA 1
ATOM 1186 C C . TYR A 1 77 ? 9.93648 7.57970 14.28155 1.000 36.75773 190 TYR A C 1
ATOM 1187 O O . TYR A 1 77 ? 10.77738 8.26358 14.87047 1.000 30.05901 190 TYR A O 1
ATOM 1205 N N . ASP A 1 78 ? 10.24490 6.74533 13.28569 1.000 32.70796 191 ASP A N 1
ATOM 1206 C CA . ASP A 1 78 ? 11.59990 6.27051 13.05725 1.000 31.30673 191 ASP A CA 1
ATOM 1207 C C . ASP A 1 78 ? 12.20648 6.76584 11.74233 1.000 33.50989 191 ASP A C 1
ATOM 1208 O O . ASP A 1 78 ? 11.51095 6.98631 10.74526 1.000 31.11589 191 ASP A O 1
ATOM 1217 N N . GLY A 1 79 ? 13.51811 6.93201 11.77000 1.000 30.65230 192 GLY A N 1
ATOM 1218 C CA . GLY A 1 79 ? 14.28930 7.23794 10.58464 1.000 33.01979 192 GLY A CA 1
ATOM 1219 C C . GLY A 1 79 ? 15.72734 6.79145 10.84504 1.000 36.10694 192 GLY A C 1
ATOM 1220 O O . GLY A 1 79 ? 15.97926 5.86587 11.62392 1.000 33.03064 192 GLY A O 1
ATOM 1224 N N . VAL A 1 80 ? 16.67953 7.47054 10.19838 1.000 39.67896 193 VAL A N 1
ATOM 1225 C CA . VAL A 1 80 ? 18.09485 7.22668 10.44205 1.000 34.34374 193 VAL A CA 1
ATOM 1226 C C . VAL A 1 80 ? 18.77815 8.52284 10.84736 1.000 35.14187 193 VAL A C 1
ATOM 1227 O O . VAL A 1 80 ? 18.33363 9.62326 10.49433 1.000 36.56045 193 VAL A O 1
ATOM 1240 N N . PHE A 1 81 ? 19.88294 8.38441 11.57559 1.000 41.21450 194 PHE A N 1
ATOM 1241 C CA . PHE A 1 81 ? 20.72690 9.49715 11.98734 1.000 39.73566 194 PHE A CA 1
ATOM 1242 C C . PHE A 1 81 ? 22.11007 9.28814 11.39288 1.000 42.50038 194 PHE A C 1
ATOM 1243 O O . PHE A 1 81 ? 22.72401 8.23665 11.59713 1.000 40.81168 194 PHE A O 1
ATOM 1260 N N . ARG A 1 82 ? 22.59289 10.28089 10.65915 1.000 44.31805 195 ARG A N 1
ATOM 1261 C CA . ARG A 1 82 ? 23.89204 10.21541 9.99553 1.000 44.97060 195 ARG A CA 1
ATOM 1262 C C . ARG A 1 82 ? 24.80750 11.26053 10.63217 1.000 45.22894 195 ARG A C 1
ATOM 1263 O O . ARG A 1 82 ? 24.71200 12.45477 10.32747 1.000 44.91138 195 ARG A O 1
ATOM 1284 N N . ASP A 1 83 ? 25.69528 10.79795 11.52141 1.000 49.22291 196 ASP A N 1
ATOM 1285 C CA . ASP A 1 83 ? 26.62484 11.69745 12.19079 1.000 58.58834 196 ASP A CA 1
ATOM 1286 C C . ASP A 1 83 ? 27.87407 11.96141 11.35940 1.000 59.79613 196 ASP A C 1
ATOM 1287 O O . ASP A 1 83 ? 28.64350 12.86408 11.70002 1.000 54.94274 196 ASP A O 1
ATOM 1296 N N . ALA A 1 84 ? 28.09013 11.19845 10.29589 1.000 53.70925 197 ALA A N 1
ATOM 1297 C CA . ALA A 1 84 ? 29.22221 11.37753 9.39940 1.000 53.44893 197 ALA A CA 1
ATOM 1298 C C . ALA A 1 84 ? 28.98653 10.51208 8.16876 1.000 54.38454 197 ALA A C 1
ATOM 1299 O O . ALA A 1 84 ? 28.16415 9.59540 8.20734 1.000 52.19919 197 ALA A O 1
ATOM 1306 N N . PRO A 1 85 ? 29.68140 10.79049 7.06790 1.000 56.98579 198 PRO A N 1
ATOM 1307 C CA . PRO A 1 85 ? 29.57017 9.90801 5.89878 1.000 58.23888 198 PRO A CA 1
ATOM 1308 C C . PRO A 1 85 ? 29.81949 8.45970 6.29558 1.000 56.54810 198 PRO A C 1
ATOM 1309 O O . PRO A 1 85 ? 30.74658 8.15060 7.04749 1.000 57.94545 198 PRO A O 1
ATOM 1320 N N . ARG A 1 86 ? 28.97279 7.56616 5.78984 1.000 54.72970 199 ARG A N 1
ATOM 1321 C CA . ARG A 1 86 ? 29.08920 6.13814 6.05978 1.000 61.46294 199 ARG A CA 1
ATOM 1322 C C . ARG A 1 86 ? 29.06087 5.83574 7.55627 1.000 58.94032 199 ARG A C 1
ATOM 1323 O O . ARG A 1 86 ? 29.73210 4.90872 8.02909 1.000 56.32329 199 ARG A O 1
ATOM 1344 N N . SER A 1 87 ? 28.28468 6.61238 8.30866 1.000 53.76459 200 SER A N 1
ATOM 1345 C CA . SER A 1 87 ? 27.98315 6.32871 9.71090 1.000 49.03691 200 SER A CA 1
ATOM 1346 C C . SER A 1 87 ? 26.48752 6.58718 9.86701 1.000 47.47896 200 SER A C 1
ATOM 1347 O O . SER A 1 87 ? 26.06714 7.73842 10.01301 1.000 44.64407 200 SER A O 1
ATOM 1355 N N . VAL A 1 88 ? 25.69257 5.51933 9.82620 1.000 47.12948 201 VAL A N 1
ATOM 1356 C CA . VAL A 1 88 ? 24.23985 5.60410 9.75475 1.000 41.52140 201 VAL A CA 1
ATOM 1357 C C . VAL A 1 88 ? 23.64869 4.61669 10.75322 1.000 42.50574 201 VAL A C 1
ATOM 1358 O O . VAL A 1 88 ? 23.98243 3.42840 10.73310 1.000 44.80190 201 VAL A O 1
ATOM 1371 N N . ARG A 1 89 ? 22.75411 5.10578 11.60763 1.000 43.54454 202 ARG A N 1
ATOM 1372 C CA . ARG A 1 89 ? 22.11631 4.29629 12.63611 1.000 40.90661 202 ARG A CA 1
ATOM 1373 C C . ARG A 1 89 ? 20.63339 4.62369 12.68251 1.000 38.39233 202 ARG A C 1
ATOM 1374 O O . ARG A 1 89 ? 20.21499 5.71988 12.29559 1.000 38.09411 202 ARG A O 1
ATOM 1395 N N . ARG A 1 90 ? 19.84328 3.66428 13.14584 1.000 35.50521 203 ARG A N 1
ATOM 1396 C CA . ARG A 1 90 ? 18.39228 3.80884 13.18059 1.000 35.22185 203 ARG A CA 1
ATOM 1397 C C . ARG A 1 90 ? 17.96352 4.52558 14.45556 1.000 33.55585 203 ARG A C 1
ATOM 1398 O O . ARG A 1 90 ? 18.45076 4.22275 15.54845 1.000 34.74345 203 ARG A O 1
ATOM 1419 N N . VAL A 1 91 ? 17.04006 5.47822 14.31150 1.000 31.04682 204 VAL A N 1
ATOM 1420 C CA . VAL A 1 91 ? 16.61710 6.29721 15.43490 1.000 31.57531 204 VAL A CA 1
ATOM 1421 C C . VAL A 1 91 ? 15.09980 6.41552 15.47532 1.000 30.54021 204 VAL A C 1
ATOM 1422 O O . VAL A 1 91 ? 14.39547 6.27017 14.47643 1.000 27.47233 204 VAL A O 1
ATOM 1435 N N . ARG A 1 92 ? 14.61284 6.68641 16.68529 1.000 30.82842 205 ARG A N 1
ATOM 1436 C CA . ARG A 1 92 ? 13.24527 7.11309 16.93757 1.000 30.81308 205 ARG A CA 1
ATOM 1437 C C . ARG A 1 92 ? 13.28431 8.51188 17.53473 1.000 31.27189 205 ARG A C 1
ATOM 1438 O O . ARG A 1 92 ? 14.06823 8.77106 18.45476 1.000 30.94166 205 ARG A O 1
ATOM 1459 N N . ARG A 1 93 ? 12.45156 9.40789 17.01233 1.000 31.27062 206 ARG A N 1
ATOM 1460 C CA . ARG A 1 93 ? 12.28527 10.72398 17.62315 1.000 32.06538 206 ARG A CA 1
ATOM 1461 C C . ARG A 1 93 ? 11.31955 10.56842 18.78845 1.000 29.99699 206 ARG A C 1
ATOM 1462 O O . ARG A 1 93 ? 10.10757 10.58343 18.60290 1.000 36.54583 206 ARG A O 1
ATOM 1483 N N . ILE A 1 94 ? 11.85908 10.38076 19.99407 1.000 29.27161 207 ILE A N 1
ATOM 1484 C CA . ILE A 1 94 ? 11.00796 10.15787 21.15440 1.000 31.32886 207 ILE A CA 1
ATOM 1485 C C . ILE A 1 94 ? 10.44177 11.46026 21.70809 1.000 32.56574 207 ILE A C 1
ATOM 1486 O O . ILE A 1 94 ? 9.46466 11.43586 22.46459 1.000 30.78203 207 ILE A O 1
ATOM 1502 N N . SER A 1 95 ? 11.03166 12.59851 21.35517 1.000 37.48796 208 SER A N 1
ATOM 1503 C CA . SER A 1 95 ? 10.52358 13.90061 21.76701 1.000 32.55738 208 SER A CA 1
ATOM 1504 C C . SER A 1 95 ? 11.04433 14.93730 20.78191 1.000 37.63383 208 SER A C 1
ATOM 1505 O O . SER A 1 95 ? 11.79603 14.61916 19.85332 1.000 31.89980 208 SER A O 1
ATOM 1513 N N . ALA A 1 96 ? 10.65272 16.19394 21.00484 1.000 33.78133 209 ALA A N 1
ATOM 1514 C CA . ALA A 1 96 ? 11.00423 17.24875 20.06075 1.000 34.75167 209 ALA A CA 1
ATOM 1515 C C . ALA A 1 96 ? 12.51405 17.42644 19.94495 1.000 32.65028 209 ALA A C 1
ATOM 1516 O O . ALA A 1 96 ? 13.03017 17.67811 18.85046 1.000 31.93762 209 ALA A O 1
ATOM 1523 N N . THR A 1 97 ? 13.23975 17.30063 21.05573 1.000 31.32001 210 THR A N 1
ATOM 1524 C CA . THR A 1 97 ? 14.67256 17.55306 21.05930 1.000 35.75067 210 THR A CA 1
ATOM 1525 C C . THR A 1 97 ? 15.53880 16.30242 21.19528 1.000 30.04200 210 THR A C 1
ATOM 1526 O O . THR A 1 97 ? 16.76254 16.43357 21.28375 1.000 32.93684 210 THR A O 1
ATOM 1537 N N . LYS A 1 98 ? 14.95707 15.09988 21.18936 1.000 32.15692 211 LYS A N 1
ATOM 1538 C CA . LYS A 1 98 ? 15.73361 13.89014 21.43621 1.000 33.96054 211 LYS A CA 1
ATOM 1539 C C . LYS A 1 98 ? 15.45165 12.79442 20.42052 1.000 32.42956 211 LYS A C 1
ATOM 1540 O O . LYS A 1 98 ? 14.29791 12.51892 20.08330 1.000 31.51093 211 LYS A O 1
ATOM 1559 N N . LEU A 1 99 ? 16.52019 12.15624 19.95657 1.000 31.67377 212 LEU A N 1
ATOM 1560 C CA . LEU A 1 99 ? 16.44524 10.91675 19.20138 1.000 34.52247 212 LEU A CA 1
ATOM 1561 C C . LEU A 1 99 ? 16.88987 9.75757 20.08420 1.000 31.01932 212 LEU A C 1
ATOM 1562 O O . LEU A 1 99 ? 17.67938 9.93390 21.01652 1.000 30.78337 212 LEU A O 1
ATOM 1578 N N . TYR A 1 100 ? 16.39272 8.56592 19.77049 1.000 29.14169 213 TYR A N 1
ATOM 1579 C CA . TYR A 1 100 ? 16.75315 7.34637 20.48134 1.000 30.60925 213 TYR A CA 1
ATOM 1580 C C . TYR A 1 100 ? 17.36188 6.36563 19.49167 1.000 29.41579 213 TYR A C 1
ATOM 1581 O O . TYR A 1 100 ? 16.69826 5.96508 18.53007 1.000 29.40196 213 TYR A O 1
ATOM 1599 N N . LEU A 1 101 ? 18.61073 5.96776 19.73576 1.000 36.30658 214 LEU A N 1
ATOM 1600 C CA . LEU A 1 101 ? 19.30047 4.98185 18.88950 1.000 33.00717 214 LEU A CA 1
ATOM 1601 C C . LEU A 1 101 ? 18.75627 3.60173 19.25046 1.000 33.58645 214 LEU A C 1
ATOM 1602 O O . LEU A 1 101 ? 19.22580 2.94989 20.19529 1.000 29.59574 214 LEU A O 1
ATOM 1618 N N . VAL A 1 102 ? 17.77205 3.14274 18.47374 1.000 31.76125 215 VAL A N 1
ATOM 1619 C CA . VAL A 1 102 ? 16.96800 2.00131 18.86428 1.000 32.09431 215 VAL A CA 1
ATOM 1620 C C . VAL A 1 102 ? 17.74404 0.69081 18.89104 1.000 32.83862 215 VAL A C 1
ATOM 1621 O O . VAL A 1 102 ? 17.29237 -0.28212 19.51001 1.000 29.86803 215 VAL A O 1
ATOM 1634 N N . ASP A 1 103 ? 18.89898 0.62958 18.25316 1.000 29.56366 216 ASP A N 1
ATOM 1635 C CA . ASP A 1 103 ? 19.72587 -0.56874 18.26999 1.000 33.97305 216 ASP A CA 1
ATOM 1636 C C . ASP A 1 103 ? 20.90513 -0.46300 19.22614 1.000 32.11637 216 ASP A C 1
ATOM 1637 O O . ASP A 1 103 ? 21.70524 -1.39201 19.30498 1.000 33.68268 216 ASP A O 1
ATOM 1646 N N . PHE A 1 104 ? 21.00720 0.62179 19.97788 1.000 31.21959 217 PHE A N 1
ATOM 1647 C CA . PHE A 1 104 ? 22.08365 0.81256 20.94071 1.000 33.90136 217 PHE A CA 1
ATOM 1648 C C . PHE A 1 104 ? 21.60880 1.20389 22.33008 1.000 39.82418 217 PHE A C 1
ATOM 1649 O O . PHE A 1 104 ? 22.38056 1.05276 23.28271 1.000 33.64391 217 PHE A O 1
ATOM 1666 N N . GLY A 1 105 ? 20.37990 1.70417 22.47951 1.000 31.79887 218 GLY A N 1
ATOM 1667 C CA . GLY A 1 105 ? 19.88684 2.10921 23.77638 1.000 29.09156 218 GLY A CA 1
ATOM 1668 C C . GLY A 1 105 ? 20.39189 3.43503 24.26830 1.000 32.52584 218 GLY A C 1
ATOM 1669 O O . GLY A 1 105 ? 20.53241 3.60762 25.48536 1.000 31.11759 218 GLY A O 1
ATOM 1673 N N . LYS A 1 106 ? 20.66741 4.38137 23.36099 1.000 33.25208 219 LYS A N 1
ATOM 1674 C CA . LYS A 1 106 ? 21.23828 5.67184 23.72430 1.000 37.40549 219 LYS A CA 1
ATOM 1675 C C . LYS A 1 106 ? 20.38513 6.80907 23.19025 1.000 31.43467 219 LYS A C 1
ATOM 1676 O O . LYS A 1 106 ? 20.03141 6.82183 22.00466 1.000 30.34845 219 LYS A O 1
ATOM 1695 N N . ILE A 1 107 ? 20.10629 7.77976 24.04857 1.000 28.91755 220 ILE A N 1
ATOM 1696 C CA . ILE A 1 107 ? 19.41511 8.99936 23.64984 1.000 29.41096 220 ILE A CA 1
ATOM 1697 C C . ILE A 1 107 ? 20.44739 10.03531 23.22197 1.000 33.40580 220 ILE A C 1
ATOM 1698 O O . ILE A 1 107 ? 21.46311 10.24046 23.90119 1.000 31.93373 220 ILE A O 1
ATOM 1714 N N . ILE A 1 108 ? 20.19268 10.68390 22.08717 1.000 38.75594 221 ILE A N 1
ATOM 1715 C CA . ILE A 1 108 ? 21.04778 11.74389 21.57439 1.000 32.88992 221 ILE A CA 1
ATOM 1716 C C . ILE A 1 108 ? 20.15806 12.90576 21.15057 1.000 35.46440 221 ILE A C 1
ATOM 1717 O O . ILE A 1 108 ? 18.93843 12.77726 21.03382 1.000 32.56454 221 ILE A O 1
ATOM 1733 N N . ASN A 1 109 ? 20.79054 14.04832 20.91213 1.000 35.19293 222 ASN A N 1
ATOM 1734 C CA . ASN A 1 109 ? 20.05547 15.25059 20.54459 1.000 37.79449 222 ASN A CA 1
ATOM 1735 C C . ASN A 1 109 ? 19.52136 15.14350 19.12344 1.000 39.55688 222 ASN A C 1
ATOM 1736 O O . ASN A 1 109 ? 20.19086 14.61725 18.22360 1.000 38.41035 222 ASN A O 1
ATOM 1747 N N . TYR A 1 110 ? 18.30211 15.64293 18.92858 1.000 37.70704 223 TYR A N 1
ATOM 1748 C CA . TYR A 1 110 ? 17.72402 15.71473 17.59335 1.000 39.92875 223 TYR A CA 1
ATOM 1749 C C . TYR A 1 110 ? 18.46990 16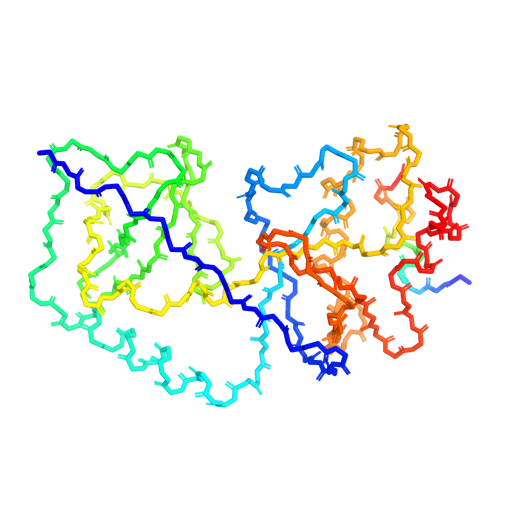.75834 16.76955 1.000 37.48197 223 TYR A C 1
ATOM 1750 O O . TYR A 1 110 ? 18.57353 17.91978 17.17754 1.000 43.72926 223 TYR A O 1
ATOM 1768 N N . GLU A 1 111 ? 19.00265 16.34642 15.62025 1.000 38.29260 224 GLU A N 1
ATOM 1769 C CA . GLU A 1 111 ? 19.64186 17.25820 14.66943 1.000 43.93443 224 GLU A CA 1
ATOM 1770 C C . GLU A 1 111 ? 18.91616 17.13803 13.33500 1.000 42.78957 224 GLU A C 1
ATOM 1771 O O . GLU A 1 111 ? 19.07773 16.14335 12.61908 1.000 47.07678 224 GLU A O 1
ATOM 1783 N N . LYS A 1 112 ? 18.11319 18.15147 13.01836 1.000 42.43707 225 LYS A N 1
ATOM 1784 C CA . LYS A 1 112 ? 17.26992 18.12111 11.83015 1.000 47.33593 225 LYS A CA 1
ATOM 1785 C C . LYS A 1 112 ? 18.06224 17.77406 10.58074 1.000 46.90425 225 LYS A C 1
ATOM 1786 O O . LYS A 1 112 ? 17.59939 16.99630 9.73889 1.000 44.75510 225 LYS A O 1
ATOM 1805 N N . ALA A 1 113 ? 19.26445 18.33012 10.44642 1.000 46.96442 226 ALA A N 1
ATOM 1806 C CA . ALA A 1 113 ? 20.03019 18.15371 9.21824 1.000 46.69773 226 ALA A CA 1
ATOM 1807 C C . ALA A 1 113 ? 20.64733 16.76800 9.10487 1.000 43.60541 226 ALA A C 1
ATOM 1808 O O . ALA A 1 113 ? 20.99059 16.34766 7.99978 1.000 46.52570 226 ALA A O 1
ATOM 1815 N N . LYS A 1 114 ? 20.79050 16.04962 10.21230 1.000 48.51601 227 LYS A N 1
ATOM 1816 C CA . LYS A 1 114 ? 21.40885 14.73507 10.21550 1.000 49.73498 227 LYS A CA 1
ATOM 1817 C C . LYS A 1 114 ? 20.39311 13.60208 10.21666 1.000 45.68233 227 LYS A C 1
ATOM 1818 O O . LYS A 1 114 ? 20.78313 12.43851 10.34380 1.000 41.77311 227 LYS A O 1
ATOM 1837 N N . CYS A 1 115 ? 19.10869 13.91105 10.05922 1.000 48.45069 228 CYS A N 1
ATOM 1838 C CA . CYS A 1 115 ? 18.04254 12.91862 10.08868 1.000 43.75306 228 CYS A CA 1
ATOM 1839 C C . CYS A 1 115 ? 17.51552 12.68431 8.68094 1.000 45.50152 228 CYS A C 1
ATOM 1840 O O . CYS A 1 115 ? 17.23162 13.64150 7.94945 1.000 43.78173 228 CYS A O 1
ATOM 1848 N N . PHE A 1 116 ? 17.38540 11.40917 8.30913 1.000 37.51979 229 PHE A N 1
ATOM 1849 C CA . PHE A 1 116 ? 16.89524 11.02132 6.99491 1.000 40.36134 229 PHE A CA 1
ATOM 1850 C C . PHE A 1 116 ? 15.90706 9.87702 7.16772 1.000 39.34405 229 PHE A C 1
ATOM 1851 O O . PHE A 1 116 ? 15.76516 9.30804 8.25302 1.000 37.19778 229 PHE A O 1
ATOM 1868 N N . GLN A 1 117 ? 15.22010 9.54263 6.08396 1.000 37.09561 230 GLN A N 1
ATOM 1869 C CA . GLN A 1 117 ? 14.23847 8.47347 6.13536 1.000 39.72396 230 GLN A CA 1
ATOM 1870 C C . GLN A 1 117 ? 14.92501 7.11454 6.26560 1.000 41.85593 230 GLN A C 1
ATOM 1871 O O . GLN A 1 117 ? 16.04689 6.90535 5.79671 1.000 43.79142 230 GLN A O 1
ATOM 1885 N N . LEU A 1 118 ? 14.23725 6.18778 6.92019 1.000 43.33732 231 LEU A N 1
ATOM 1886 C CA . LEU A 1 118 ? 14.72422 4.81946 7.05018 1.000 44.45150 231 LEU A CA 1
ATOM 1887 C C . LEU A 1 118 ? 14.28570 4.01614 5.83605 1.000 48.68984 231 LEU A C 1
ATOM 1888 O O . LEU A 1 118 ? 13.07705 3.82123 5.64260 1.000 49.80490 231 LEU A O 1
ATOM 1904 N N . PRO A 1 119 ? 15.21167 3.53516 4.99994 1.000 42.35306 232 PRO A N 1
ATOM 1905 C CA . PRO A 1 119 ? 14.79314 2.78413 3.80710 1.000 45.15731 232 PRO A CA 1
ATOM 1906 C C . PRO A 1 119 ? 14.07275 1.49573 4.18501 1.000 48.98014 232 PRO A C 1
ATOM 1907 O O . PRO A 1 119 ? 14.35657 0.87444 5.21550 1.000 47.79098 232 PRO A O 1
ATOM 1918 N N . LYS A 1 120 ? 13.14580 1.08707 3.31497 1.000 48.20646 233 LYS A N 1
ATOM 1919 C CA . LYS A 1 120 ? 12.31979 -0.08054 3.59951 1.000 53.39485 233 LYS A CA 1
ATOM 1920 C C . LYS A 1 120 ? 13.16768 -1.30968 3.90789 1.000 49.35529 233 LYS A C 1
ATOM 1921 O O . LYS A 1 120 ? 12.82375 -2.10302 4.78820 1.000 50.06739 233 LYS A O 1
ATOM 1940 N N . VAL A 1 121 ? 14.28452 -1.48180 3.19495 1.000 54.18697 234 VAL A N 1
ATOM 1941 C CA . VAL A 1 121 ? 15.10145 -2.67873 3.35654 1.000 53.23081 234 VAL A CA 1
ATOM 1942 C C . VAL A 1 121 ? 15.65565 -2.79952 4.76968 1.000 52.10330 234 VAL A C 1
ATOM 1943 O O . VAL A 1 121 ? 16.05346 -3.89375 5.18765 1.000 48.54663 234 VAL A O 1
ATOM 1956 N N . PHE A 1 122 ? 15.67813 -1.69827 5.52700 1.000 48.21852 235 PHE A N 1
ATOM 1957 C CA . PHE A 1 122 ? 16.19606 -1.69690 6.88718 1.000 47.21087 235 PHE A CA 1
ATOM 1958 C C . PHE A 1 122 ? 15.08762 -1.60755 7.92947 1.000 45.89480 235 PHE A C 1
ATOM 1959 O O . PHE A 1 122 ? 15.35842 -1.30375 9.09121 1.000 43.46794 235 PHE A O 1
ATOM 1976 N N . GLN A 1 123 ? 13.84394 -1.87102 7.52683 1.000 48.69192 236 GLN A N 1
ATOM 1977 C CA . GLN A 1 123 ? 12.71171 -1.88974 8.44332 1.000 49.44975 236 GLN A CA 1
ATOM 1978 C C . GLN A 1 123 ? 12.32409 -3.29592 8.87944 1.000 47.60315 236 GLN A C 1
ATOM 1979 O O . GLN A 1 123 ? 11.32438 -3.45968 9.58389 1.000 43.68677 236 GLN A O 1
ATOM 1993 N N . SER A 1 124 ? 13.07993 -4.31212 8.46584 1.000 52.12365 237 SER A N 1
ATOM 1994 C CA . SER A 1 124 ? 12.73687 -5.69672 8.76283 1.000 48.06622 237 SER A CA 1
ATOM 1995 C C . SER A 1 124 ? 13.25448 -6.16389 10.11333 1.000 43.74773 237 SER A C 1
ATOM 1996 O O . SER A 1 124 ? 12.62126 -7.01743 10.74147 1.000 44.51103 237 SER A O 1
ATOM 2004 N N . MET A 1 125 ? 14.37019 -5.63144 10.57738 1.000 40.83413 238 MET A N 1
ATOM 2005 C CA . MET A 1 125 ? 14.88260 -6.00232 11.89478 1.000 41.06276 238 MET A CA 1
ATOM 2006 C C . MET A 1 125 ? 14.15699 -5.20323 12.97325 1.000 38.55621 238 MET A C 1
ATOM 2007 O O . MET A 1 125 ? 14.02287 -3.98529 12.84297 1.000 32.72096 238 MET A O 1
ATOM 2021 N N . PRO A 1 126 ? 13.67626 -5.84611 14.03780 1.000 40.33765 239 PRO A N 1
ATOM 2022 C CA . PRO A 1 126 ? 13.13771 -5.08451 15.16859 1.000 40.76763 239 PRO A CA 1
ATOM 2023 C C . PRO A 1 126 ? 14.23140 -4.23564 15.79794 1.000 38.51583 239 PRO A C 1
ATOM 2024 O O . PRO A 1 126 ? 15.42388 -4.45355 15.57095 1.000 33.99799 239 PRO A O 1
ATOM 2035 N N . THR A 1 127 ? 13.81491 -3.24696 16.59127 1.000 31.36219 240 THR A N 1
ATOM 2036 C CA . THR A 1 127 ? 14.77711 -2.53007 17.41637 1.000 30.21324 240 THR A CA 1
ATOM 2037 C C . THR A 1 127 ? 15.55031 -3.55067 18.24849 1.000 31.27914 240 THR A C 1
ATOM 2038 O O . THR A 1 127 ? 14.97155 -4.49670 18.79027 1.000 31.05752 240 THR A O 1
ATOM 2049 N N . ARG A 1 128 ? 16.86251 -3.36187 18.35296 1.000 29.90853 241 ARG A N 1
ATOM 2050 C CA . ARG A 1 128 ? 17.65242 -4.27045 19.17143 1.000 33.69835 241 ARG A CA 1
ATOM 2051 C C . ARG A 1 128 ? 17.21261 -4.19108 20.63172 1.000 28.51479 241 ARG A C 1
ATOM 2052 O O . ARG A 1 128 ? 17.18193 -5.20156 21.33930 1.000 30.26336 241 ARG A O 1
ATOM 2073 N N . VAL A 1 129 ? 16.85440 -2.98994 21.10163 1.000 23.76815 242 VAL A N 1
ATOM 2074 C CA . VAL A 1 129 ? 16.36492 -2.85641 22.47138 1.000 27.61403 242 VAL A CA 1
ATOM 2075 C C . VAL A 1 129 ? 14.99520 -3.51794 22.59439 1.000 28.61333 242 VAL A C 1
ATOM 2076 O O . VAL A 1 129 ? 14.25329 -3.69206 21.60954 1.000 23.77416 242 VAL A O 1
ATOM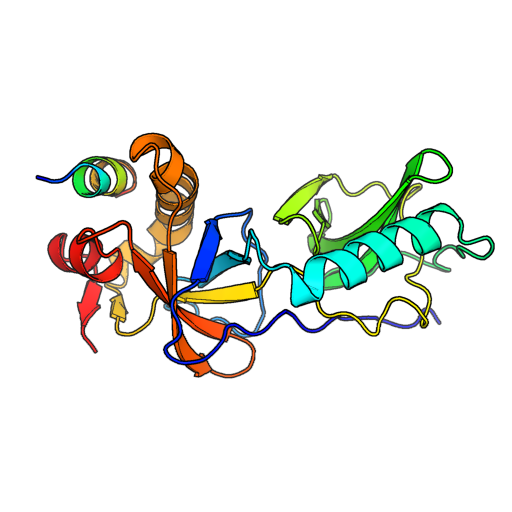 2089 N N . SER A 1 130 ? 14.65442 -3.87484 23.83174 1.000 31.32514 243 SER A N 1
ATOM 2090 C CA . SER A 1 130 ? 13.40660 -4.55286 24.16621 1.000 30.62852 243 SER A CA 1
ATOM 2091 C C . SER A 1 130 ? 12.60128 -3.68553 25.12353 1.000 31.19843 243 SER A C 1
ATOM 2092 O O . SER A 1 130 ? 13.13811 -3.20130 26.12700 1.000 29.83598 243 SER A O 1
ATOM 2100 N N . LEU A 1 131 ? 11.33186 -3.45903 24.79033 1.000 27.05310 244 LEU A N 1
ATOM 2101 C CA . LEU A 1 131 ? 10.41907 -2.76825 25.68324 1.000 28.00588 244 LEU A CA 1
ATOM 2102 C C . LEU A 1 131 ? 10.00287 -3.70862 26.80600 1.000 29.35526 244 LEU A C 1
ATOM 2103 O O . LEU A 1 131 ? 9.53702 -4.82212 26.55205 1.000 29.01431 244 LEU A O 1
ATOM 2119 N N . CYS A 1 132 ? 10.19514 -3.27662 28.04735 1.000 26.87167 245 CYS A N 1
ATOM 2120 C CA . CYS A 1 132 ? 10.01991 -4.18036 29.17347 1.000 27.09238 245 CYS A CA 1
ATOM 2121 C C . CYS A 1 132 ? 9.24187 -3.51260 30.29139 1.000 32.47932 245 CYS A C 1
ATOM 2122 O O . CYS A 1 132 ? 9.14234 -2.28252 30.36736 1.000 29.85070 245 CYS A O 1
ATOM 2130 N N . G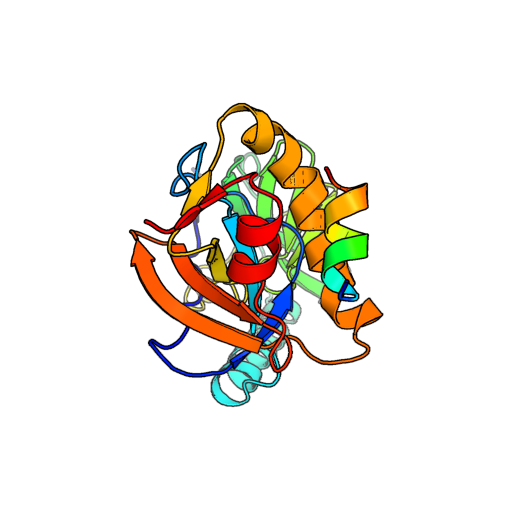LY A 1 133 ? 8.68185 -4.35276 31.15473 1.000 26.86196 246 GLY A N 1
ATOM 2131 C CA . GLY A 1 133 ? 8.02399 -3.87550 32.35257 1.000 30.69639 246 GLY A CA 1
ATOM 2132 C C . GLY A 1 133 ? 8.25800 -4.85586 33.47854 1.000 27.01237 246 GLY A C 1
ATOM 2133 O O . GLY A 1 133 ? 8.33986 -6.06032 33.26467 1.000 28.89620 246 GLY A O 1
ATOM 2137 N N . LEU A 1 134 ? 8.37076 -4.32502 34.68939 1.000 29.71555 247 LEU A N 1
ATOM 2138 C CA . LEU A 1 134 ? 8.66562 -5.14231 35.85882 1.000 31.01173 247 LEU A CA 1
ATOM 2139 C C . LEU A 1 134 ? 7.39549 -5.88644 36.26845 1.000 33.93549 247 LEU A C 1
ATOM 2140 O O . LEU A 1 134 ? 6.39986 -5.27183 36.66495 1.000 34.91332 247 LEU A O 1
ATOM 2156 N N . ASP A 1 135 ? 7.45919 -7.20756 36.19622 1.000 32.95567 248 ASP A N 1
ATOM 2157 C CA . ASP A 1 135 ? 6.30183 -8.06694 36.31955 1.000 42.82993 248 ASP A CA 1
ATOM 2158 C C . ASP A 1 135 ? 5.92666 -8.30642 37.77440 1.000 43.45099 248 ASP A C 1
ATOM 2159 O O . ASP A 1 135 ? 6.77473 -8.29770 38.66756 1.000 38.39122 248 ASP A O 1
ATOM 2168 N N . GLY A 1 136 ? 4.62972 -8.50535 38.00023 1.000 38.90747 249 GLY A N 1
ATOM 2169 C CA . GLY A 1 136 ? 4.13206 -9.03726 39.25291 1.000 39.17615 249 GLY A CA 1
ATOM 2170 C C . GLY A 1 136 ? 3.89953 -8.05294 40.37186 1.000 45.71680 249 GLY A C 1
ATOM 2171 O O . GLY A 1 136 ? 3.82764 -8.47779 41.53183 1.000 44.20765 249 GLY A O 1
ATOM 2175 N N . LEU A 1 137 ? 3.72712 -6.76390 40.07089 1.000 41.61989 250 LEU A N 1
ATOM 2176 C CA . LEU A 1 137 ? 3.73402 -5.74374 41.10465 1.000 40.90927 250 LEU A CA 1
ATOM 2177 C C . LEU A 1 137 ? 2.54815 -4.79893 41.01366 1.000 40.26477 250 LEU A C 1
ATOM 2178 O O . LEU A 1 137 ? 2.09779 -4.45192 39.92154 1.000 38.09621 250 LEU A O 1
ATOM 2194 N N . THR A 1 138 ? 2.06612 -4.37307 42.18060 1.000 41.12436 251 THR A N 1
ATOM 2195 C CA . THR A 1 138 ? 1.10593 -3.28127 42.31902 1.000 40.03945 251 THR A CA 1
ATOM 2196 C C . THR A 1 138 ? 1.80086 -2.17313 43.09840 1.000 34.78018 251 THR A C 1
ATOM 2197 O O . THR A 1 138 ? 2.11796 -2.34751 44.27940 1.000 36.47448 251 THR A O 1
ATOM 2208 N N . TRP A 1 139 ? 2.05245 -1.04761 42.43617 1.000 38.69783 252 TRP A N 1
ATOM 2209 C CA . TRP A 1 139 ? 2.85825 0.00745 43.03952 1.000 41.34811 252 TRP A CA 1
ATOM 2210 C C . TRP A 1 139 ? 2.01409 0.92069 43.91967 1.000 42.87175 252 TRP A C 1
ATOM 2211 O O . TRP A 1 139 ? 0.86144 1.23207 43.59772 1.000 41.02720 252 TRP A O 1
ATOM 2232 N N . SER A 1 140 ? 2.59920 1.35368 45.03923 1.000 45.25934 253 SER A N 1
ATOM 2233 C CA . SER A 1 140 ? 1.97409 2.39222 45.85061 1.000 48.99901 253 SER A CA 1
ATOM 2234 C C . SER A 1 140 ? 1.88842 3.67562 45.03635 1.000 50.82695 253 SER A C 1
ATOM 2235 O O . SER A 1 140 ? 2.88102 4.06722 44.40524 1.000 48.09726 253 SER A O 1
ATOM 2243 N N . PRO A 1 141 ? 0.73493 4.35017 45.00757 1.000 61.35702 254 PRO A N 1
ATOM 2244 C CA . PRO A 1 141 ? 0.64166 5.58468 44.20226 1.000 64.73393 254 PRO A CA 1
ATOM 2245 C C . PRO A 1 141 ? 1.67305 6.63653 44.58168 1.000 57.15297 254 PRO A C 1
ATOM 2246 O O . PRO A 1 141 ? 2.12651 7.38935 43.71153 1.000 55.98383 254 PRO A O 1
ATOM 2257 N N . VAL A 1 142 ? 2.06296 6.71205 45.85600 1.000 53.74307 255 VAL A N 1
ATOM 2258 C CA . VAL A 1 142 ? 3.04937 7.70083 46.26523 1.000 55.38448 255 VAL A CA 1
ATOM 2259 C C . VAL A 1 142 ? 4.41923 7.40958 45.66100 1.000 52.05474 255 VAL A C 1
ATOM 2260 O O . VAL A 1 142 ? 5.24522 8.31944 45.54747 1.000 51.26095 255 VAL A O 1
ATOM 2273 N N . ALA A 1 143 ? 4.68065 6.16129 45.26960 1.000 46.03152 256 ALA A N 1
ATOM 2274 C CA . ALA A 1 143 ? 5.97910 5.77759 44.73699 1.000 48.09442 256 ALA A CA 1
ATOM 2275 C C . ALA A 1 143 ? 6.11222 6.02208 43.24013 1.000 44.45166 256 ALA A C 1
ATOM 2276 O O . ALA A 1 143 ? 7.22993 6.23414 42.74969 1.000 45.79459 256 ALA A O 1
ATOM 2283 N N . ILE A 1 144 ? 5.00749 6.00443 42.50762 1.000 44.09392 257 ILE A N 1
ATOM 2284 C CA . ILE A 1 144 ? 5.02520 6.09517 41.05102 1.000 44.30319 257 ILE A CA 1
ATOM 2285 C C . ILE A 1 144 ? 5.83656 7.29640 40.58062 1.000 40.24125 257 ILE A C 1
ATOM 2286 O O . ILE A 1 144 ? 6.53786 7.18974 39.56348 1.000 37.08088 257 ILE A O 1
ATOM 2302 N N . PRO A 1 145 ? 5.78580 8.44783 41.25765 1.000 38.78460 258 PRO A N 1
ATOM 2303 C CA . PRO A 1 145 ? 6.65208 9.56582 40.83786 1.000 38.48067 258 PRO A CA 1
ATOM 2304 C C . PRO A 1 145 ? 8.13992 9.23872 40.89697 1.000 41.50713 258 PRO A C 1
ATOM 2305 O O . PRO A 1 145 ? 8.93523 9.92442 40.24084 1.000 39.09885 258 PRO A O 1
ATOM 2316 N N . SER A 1 146 ? 8.54009 8.20768 41.64217 1.000 38.44063 259 SER A N 1
ATOM 2317 C CA . SER A 1 146 ? 9.95158 7.84567 41.74847 1.000 44.70615 259 SER A CA 1
ATOM 2318 C C . SER A 1 146 ? 10.44866 6.95343 40.61465 1.000 38.93959 259 SER A C 1
ATOM 2319 O O . SER A 1 146 ? 11.62703 6.57899 40.62271 1.000 38.80235 259 SER A O 1
ATOM 2327 N N . PHE A 1 147 ? 9.59601 6.61266 39.64613 1.000 39.21318 260 PHE A N 1
ATOM 2328 C CA . PHE A 1 147 ? 9.98682 5.63494 38.63108 1.000 37.81986 260 PHE A CA 1
ATOM 2329 C C . PHE A 1 147 ? 11.26671 6.05539 37.89867 1.000 37.75517 260 PHE A C 1
ATOM 2330 O O . PHE A 1 147 ? 12.14710 5.22188 37.63779 1.000 31.35821 260 PHE A O 1
ATOM 2347 N N . ASP A 1 148 ? 11.38594 7.33991 37.54232 1.000 33.59086 261 ASP A N 1
ATOM 2348 C CA . ASP A 1 148 ? 12.59659 7.80390 36.86232 1.000 37.96938 261 ASP A CA 1
ATOM 2349 C C . ASP A 1 148 ? 13.83102 7.59217 37.73490 1.000 37.60321 261 ASP A C 1
ATOM 2350 O O . ASP A 1 148 ? 14.83856 7.03980 37.28368 1.000 37.19421 261 ASP A O 1
ATOM 2359 N N . ASN A 1 149 ? 13.77047 8.03199 38.99493 1.000 38.86729 262 ASN A N 1
ATOM 2360 C CA . A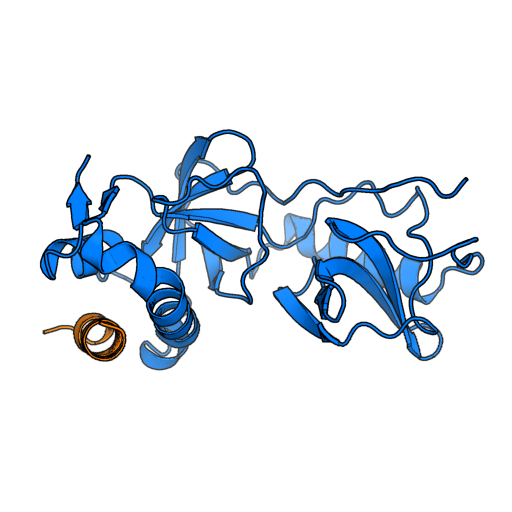SN A 1 149 ? 14.89387 7.80963 39.90267 1.000 40.94060 262 ASN A CA 1
ATOM 2361 C C . ASN A 1 149 ? 15.21925 6.32711 40.03139 1.000 40.86215 262 ASN A C 1
ATOM 2362 O O . ASN A 1 149 ? 16.39694 5.93841 40.07744 1.000 41.52803 262 ASN A O 1
ATOM 2373 N N . ILE A 1 150 ? 14.18932 5.48110 40.10364 1.000 35.61355 263 ILE A N 1
ATOM 2374 C CA . ILE A 1 150 ? 14.43864 4.04758 40.23613 1.000 39.80097 263 ILE A CA 1
ATOM 2375 C C . ILE A 1 150 ? 15.11783 3.50734 38.98445 1.000 34.78092 263 ILE A C 1
ATOM 2376 O O . ILE A 1 150 ? 16.01213 2.65446 39.06652 1.000 32.77269 263 ILE A O 1
ATOM 2392 N N . ARG A 1 151 ? 14.72481 4.01274 37.81032 1.000 32.24612 264 ARG A N 1
ATOM 2393 C CA . ARG A 1 151 ? 15.36688 3.57809 36.57385 1.000 39.68199 264 ARG A CA 1
ATOM 2394 C C . ARG A 1 151 ? 16.84507 3.95132 36.55487 1.000 36.31360 264 ARG A C 1
ATOM 2395 O O . ARG A 1 151 ? 17.68021 3.16788 36.09324 1.000 36.66377 264 ARG A O 1
ATOM 2416 N N . GLU A 1 152 ? 17.18717 5.14635 37.04634 1.000 35.49309 265 GLU A N 1
ATOM 2417 C CA . GLU A 1 152 ? 18.59447 5.53221 37.09602 1.000 39.81089 265 GLU A CA 1
ATOM 2418 C C . GLU A 1 152 ? 19.39464 4.56177 37.96517 1.000 37.69239 265 GLU A C 1
ATOM 2419 O O . GLU A 1 152 ? 20.48144 4.11093 37.58515 1.000 38.44815 265 GLU A O 1
ATOM 2431 N N . VAL A 1 153 ? 18.86909 4.25080 39.15125 1.000 36.22717 266 VAL A N 1
ATOM 2432 C CA . VAL A 1 153 ? 19.50634 3.27905 40.03512 1.000 37.93592 266 VAL A CA 1
ATOM 2433 C C . VAL A 1 153 ? 19.68832 1.94133 39.32228 1.000 38.00256 266 VAL A C 1
ATOM 2434 O O . VAL A 1 153 ? 20.77133 1.34152 39.35613 1.000 33.91825 266 VAL A O 1
ATOM 2447 N N . VAL A 1 154 ? 18.63473 1.46330 38.65655 1.000 29.24292 267 VAL A N 1
ATOM 2448 C CA . VAL A 1 154 ? 18.68945 0.16397 38.00116 1.000 33.26775 267 VAL A CA 1
ATOM 2449 C C . VAL A 1 154 ? 19.71582 0.18222 36.87456 1.000 33.41674 267 VAL A C 1
ATOM 2450 O O . VAL A 1 154 ? 20.40090 -0.81763 36.62672 1.000 29.79741 267 VAL A O 1
ATOM 2463 N N . LYS A 1 155 ? 19.84742 1.32905 36.18661 1.000 35.19005 268 LYS A N 1
ATOM 2464 C CA . LYS A 1 155 ? 20.83151 1.44250 35.10875 1.000 42.27259 268 LYS A CA 1
ATOM 2465 C C . LYS A 1 155 ? 22.26124 1.26416 35.61777 1.000 38.75395 268 LYS A C 1
ATOM 2466 O O . LYS A 1 155 ? 23.15736 0.88698 34.85559 1.000 33.29146 268 LYS A O 1
ATOM 2485 N N . LYS A 1 156 ? 22.50982 1.57275 36.89208 1.000 38.14105 269 LYS A N 1
ATOM 2486 C CA . LYS A 1 156 ? 23.85457 1.45986 37.45263 1.000 42.08011 269 LYS A CA 1
ATOM 2487 C C . LYS A 1 156 ? 24.03744 0.20194 38.30573 1.000 38.18405 269 LYS A C 1
ATOM 2488 O O . LYS A 1 156 ? 25.13024 -0.03260 38.83120 1.000 35.12750 269 LYS A O 1
ATOM 2507 N N . TRP A 1 157 ? 22.98581 -0.59647 38.45881 1.000 34.52302 270 TRP A N 1
ATOM 2508 C CA . TRP A 1 157 ? 23.02060 -1.74419 39.36063 1.000 35.49613 270 TRP A CA 1
ATOM 2509 C C . TRP A 1 157 ? 24.07591 -2.75758 38.94047 1.000 34.46440 270 TRP A C 1
ATOM 2510 O O . TRP A 1 157 ? 24.83753 -3.25533 39.77707 1.000 32.79184 270 TRP A O 1
ATOM 2531 N N . GLY A 1 158 ? 24.12526 -3.08744 37.64735 1.000 34.70113 271 GLY A N 1
ATOM 2532 C CA . GLY A 1 158 ? 25.10233 -4.05127 37.17655 1.000 32.57364 271 GLY A CA 1
ATOM 2533 C C . GLY A 1 158 ? 26.52447 -3.58515 37.41861 1.000 38.85416 271 GLY A C 1
ATOM 2534 O O . GLY A 1 158 ? 27.38232 -4.36651 37.82754 1.000 30.92760 271 GLY A O 1
ATOM 2538 N N . GLN A 1 159 ? 26.78508 -2.29944 37.16842 1.000 37.49566 272 GLN A N 1
ATOM 2539 C CA . GLN A 1 159 ? 28.09502 -1.72605 37.44439 1.000 38.16167 272 GLN A CA 1
ATOM 2540 C C . GLN A 1 159 ? 28.44186 -1.84660 38.91931 1.000 37.19392 272 GLN A C 1
ATOM 2541 O O . GLN A 1 159 ? 29.56353 -2.23541 39.26880 1.000 38.69418 272 GLN A O 1
ATOM 2555 N N . MET A 1 160 ? 27.48812 -1.52922 39.80596 1.000 35.09325 273 MET A N 1
ATOM 2556 C CA . MET A 1 160 ? 27.76615 -1.63255 41.23704 1.000 40.83740 273 MET A CA 1
ATOM 2557 C C . MET A 1 160 ? 27.92944 -3.08749 41.68219 1.000 38.49229 273 MET A C 1
ATOM 2558 O O . MET A 1 160 ? 28.64379 -3.35833 42.64817 1.000 35.27615 273 MET A O 1
ATOM 2572 N N . GLU A 1 161 ? 27.25053 -4.02995 41.02120 1.000 34.04855 274 GLU A N 1
ATOM 2573 C CA . GLU A 1 161 ? 27.46248 -5.44014 41.30457 1.000 35.90120 274 GLU A CA 1
ATOM 2574 C C . GLU A 1 161 ? 28.72811 -5.97914 40.64482 1.000 36.87830 274 GLU A C 1
ATOM 2575 O O . GLU A 1 161 ? 29.15492 -7.08904 40.98465 1.000 32.90006 274 GLU A O 1
ATOM 2587 N N . ASN A 1 162 ? 29.32837 -5.22225 39.71973 1.000 34.18810 275 ASN A N 1
ATOM 2588 C CA . ASN A 1 162 ? 30.46702 -5.69741 38.92372 1.000 35.46800 275 ASN A CA 1
ATOM 2589 C C . ASN A 1 162 ? 30.12997 -7.02779 38.25700 1.000 33.72004 275 ASN A C 1
ATOM 2590 O O . ASN A 1 162 ? 30.96592 -7.92719 38.11761 1.000 34.18736 275 ASN A O 1
ATOM 2601 N N . SER A 1 163 ? 28.87186 -7.15021 37.83897 1.000 31.34815 276 SER A N 1
ATOM 2602 C CA . SER A 1 163 ? 28.34088 -8.37728 37.25804 1.000 38.47562 276 SER A CA 1
ATOM 2603 C C . SER A 1 163 ? 27.39051 -8.01054 36.12730 1.000 34.61765 276 SER A C 1
ATOM 2604 O O . SER A 1 163 ? 26.78856 -6.93545 36.13035 1.000 31.67297 276 SER A O 1
ATOM 2612 N N . THR A 1 164 ? 27.25473 -8.91170 35.16661 1.000 31.21088 277 THR A N 1
ATOM 2613 C CA . THR A 1 164 ? 26.24388 -8.74979 34.13624 1.000 38.53791 277 THR A CA 1
ATOM 2614 C C . THR A 1 164 ? 24.86681 -9.06555 34.71883 1.000 29.98345 277 THR A C 1
ATOM 2615 O O . THR A 1 164 ? 24.67335 -10.10744 35.34964 1.000 33.65703 277 THR A O 1
ATOM 2626 N N . LEU A 1 165 ? 23.91759 -8.16190 34.52436 1.000 35.74677 278 LEU A N 1
ATOM 2627 C CA . LEU A 1 165 ? 22.55782 -8.43009 34.95648 1.000 31.06989 278 LEU A CA 1
ATOM 2628 C C . LEU A 1 165 ? 21.92612 -9.49033 34.05852 1.000 31.66622 278 LEU A C 1
ATOM 2629 O O . LEU A 1 165 ? 22.24357 -9.60200 32.87376 1.000 31.04974 278 LEU A O 1
ATOM 2645 N N . HIS A 1 166 ? 21.01574 -10.26428 34.63160 1.000 31.97940 279 HIS A N 1
ATOM 2646 C CA . HIS A 1 166 ? 20.25376 -11.26160 33.89645 1.000 33.70642 279 HIS A CA 1
ATOM 2647 C C . HIS A 1 166 ? 18.76396 -10.94568 33.99995 1.000 35.59853 279 HIS A C 1
ATOM 2648 O O . HIS A 1 166 ? 18.30276 -10.32140 34.96335 1.000 29.88286 279 HIS A O 1
ATOM 2662 N N . ALA A 1 167 ? 18.01259 -11.39626 32.99958 1.000 33.92884 280 ALA A N 1
ATOM 2663 C CA . ALA A 1 167 ? 16.57800 -11.18321 32.95506 1.000 30.98087 280 ALA A CA 1
ATOM 2664 C C . ALA A 1 167 ? 15.90380 -12.46230 32.48878 1.000 35.76763 280 ALA A C 1
ATOM 2665 O O . ALA A 1 167 ? 16.53692 -13.35444 31.91082 1.000 33.30723 280 ALA A O 1
ATOM 2672 N N . MET A 1 168 ? 14.60464 -12.54351 32.76187 1.000 30.34633 281 MET A N 1
ATOM 2673 C CA . MET A 1 168 ? 13.78085 -13.65131 32.29330 1.000 31.43453 281 MET A CA 1
ATOM 2674 C C . MET A 1 168 ? 12.38800 -13.11024 32.02536 1.000 32.29503 281 MET A C 1
ATOM 2675 O O . MET A 1 168 ? 11.74426 -12.57461 32.93552 1.000 31.47741 281 MET A O 1
ATOM 2689 N N . ALA A 1 169 ? 11.93693 -13.24051 30.78323 1.000 29.97956 282 ALA A N 1
ATOM 2690 C CA . ALA A 1 169 ? 10.57341 -12.87272 30.43980 1.000 32.38352 282 ALA A CA 1
ATOM 2691 C C . ALA A 1 169 ? 9.58715 -13.84087 31.08636 1.000 35.41281 282 ALA A C 1
ATOM 2692 O O . ALA A 1 169 ? 9.70606 -15.05787 30.92795 1.000 36.29995 282 ALA A O 1
ATOM 2699 N N . CYS A 1 170 ? 8.61976 -13.29160 31.82040 1.000 37.83040 283 CYS A N 1
ATOM 2700 C CA . CYS A 1 170 ? 7.54845 -14.07612 32.42951 1.000 42.20477 283 CYS A CA 1
ATOM 2701 C C . CYS A 1 170 ? 6.29699 -14.10507 31.56250 1.000 42.18079 283 CYS A C 1
ATOM 2702 O O . CYS A 1 170 ? 5.49548 -15.03999 31.66266 1.000 39.76145 283 CYS A O 1
ATOM 2710 N N . GLY A 1 171 ? 6.09961 -13.07978 30.74628 1.000 40.10112 284 GLY A N 1
ATOM 2711 C CA . GLY A 1 171 ? 4.96790 -13.04372 29.84818 1.000 37.85829 284 GLY A CA 1
ATOM 2712 C C . GLY A 1 171 ? 5.06089 -11.83387 28.95223 1.000 37.83305 284 GLY A C 1
ATOM 2713 O O . GLY A 1 171 ? 6.08883 -11.15902 28.89593 1.000 35.01109 284 GLY A O 1
ATOM 2717 N N . PHE A 1 172 ? 3.95711 -11.53848 28.27554 1.000 37.59098 285 PHE A N 1
ATOM 2718 C CA . PHE A 1 172 ? 3.91359 -10.42255 27.34286 1.000 34.93156 285 PHE A CA 1
ATOM 2719 C C . PHE A 1 172 ? 2.57478 -9.72703 27.44206 1.000 41.95081 285 PHE A C 1
ATOM 2720 O O . PHE A 1 172 ? 1.52660 -10.38034 27.44960 1.000 39.47592 285 PHE A O 1
ATOM 2737 N N . GLN A 1 173 ? 2.61801 -8.40300 27.53533 1.000 37.78456 286 GLN A N 1
ATOM 2738 C CA . GLN A 1 173 ? 1.41649 -7.56424 27.59795 1.000 38.52193 286 GLN A CA 1
ATOM 2739 C C . GLN A 1 173 ? 1.51738 -6.57887 26.44289 1.000 37.67943 286 GLN A C 1
ATOM 2740 O O . GLN A 1 173 ? 2.25216 -5.58760 26.52486 1.000 34.10006 286 GLN A O 1
ATOM 2754 N N . GLY A 1 174 ? 0.80051 -6.87069 25.36955 1.000 35.18600 287 GLY A N 1
ATOM 2755 C CA . GLY A 1 174 ? 0.93011 -6.08738 24.15797 1.000 35.93389 287 GLY A CA 1
ATOM 2756 C C . GLY A 1 174 ? 2.36578 -6.16764 23.66501 1.000 36.73510 287 GLY A C 1
ATOM 2757 O O . GLY A 1 174 ? 2.91040 -7.25729 23.42515 1.000 35.80689 287 GLY A O 1
ATOM 2761 N N . SER A 1 175 ? 3.00122 -5.00933 23.51656 1.000 38.42765 288 SER A N 1
ATOM 2762 C CA . SER A 1 175 ? 4.37033 -4.94257 23.02092 1.000 41.60012 288 SER A CA 1
ATOM 2763 C C . SER A 1 175 ? 5.40755 -4.99326 24.13588 1.000 35.59795 288 SER A C 1
ATOM 2764 O O . SER A 1 175 ? 6.60214 -4.84473 23.85584 1.000 38.94116 288 SER A O 1
ATOM 2772 N N . ILE A 1 176 ? 4.98444 -5.22014 25.37690 1.000 32.92874 289 ILE A N 1
ATOM 2773 C CA . ILE A 1 176 ? 5.85554 -5.12871 26.53810 1.000 31.57531 289 ILE A CA 1
ATOM 2774 C C . ILE A 1 176 ? 6.25184 -6.52584 26.98659 1.000 31.29253 289 ILE A C 1
ATOM 2775 O O . ILE A 1 176 ? 5.38948 -7.37886 27.22058 1.000 28.83485 289 ILE A O 1
ATOM 2791 N N . ASN A 1 177 ? 7.55984 -6.75659 27.11422 1.000 25.74162 290 ASN A N 1
ATOM 2792 C CA . ASN A 1 177 ? 8.07146 -7.94883 27.78133 1.000 28.45424 290 ASN A CA 1
ATOM 2793 C C . ASN A 1 177 ? 7.91350 -7.76572 29.29408 1.000 30.35792 290 ASN A C 1
ATOM 2794 O O . ASN A 1 177 ? 8.45641 -6.81438 29.86642 1.000 31.18919 290 ASN A O 1
ATOM 2805 N N . MET A 1 178 ? 7.17371 -8.66266 29.93637 1.000 31.03068 291 MET A N 1
ATOM 2806 C CA . MET A 1 178 ? 7.08031 -8.70186 31.39428 1.000 32.60009 291 MET A CA 1
ATOM 2807 C C . MET A 1 178 ? 8.25873 -9.53279 31.90105 1.000 32.46238 291 MET A C 1
ATOM 2808 O O . MET A 1 178 ? 8.39643 -10.70663 31.54704 1.000 28.95436 291 MET A O 1
ATOM 2822 N N . ILE A 1 179 ? 9.13468 -8.92006 32.68891 1.000 34.69894 292 ILE A N 1
ATOM 2823 C CA . ILE A 1 179 ? 10.40315 -9.55294 33.01596 1.000 30.29361 292 ILE A CA 1
ATOM 2824 C C . ILE A 1 179 ? 10.66383 -9.51172 34.51354 1.000 32.59524 292 ILE A C 1
ATOM 2825 O O . ILE A 1 179 ? 10.11562 -8.68668 35.25043 1.000 32.46013 292 ILE A O 1
ATOM 2841 N N . ASN A 1 180 ? 11.48147 -10.46190 34.95660 1.000 33.58515 293 ASN A N 1
ATOM 2842 C CA . ASN A 1 180 ? 12.22710 -10.36969 36.20364 1.000 33.30603 293 ASN A CA 1
ATOM 2843 C C . ASN A 1 180 ? 13.64962 -9.94972 35.87236 1.000 30.77435 293 ASN A C 1
ATOM 2844 O O . ASN A 1 180 ? 14.22883 -10.42174 34.89520 1.000 30.10406 293 ASN A O 1
ATOM 2855 N N . LEU A 1 181 ? 14.21205 -9.06992 36.68374 1.000 31.63800 294 LEU A N 1
ATOM 2856 C CA . LEU A 1 181 ? 15.59328 -8.62321 36.53578 1.000 28.02253 294 LEU A CA 1
ATOM 2857 C C . LEU A 1 181 ? 16.32402 -9.00051 37.81370 1.000 28.05586 294 LEU A C 1
ATOM 2858 O O . LEU A 1 181 ? 15.81433 -8.76126 38.91678 1.000 28.91663 294 LEU A O 1
ATOM 2874 N N . PHE A 1 182 ? 17.50678 -9.59131 37.67111 1.000 26.09988 295 PHE A N 1
ATOM 2875 C CA . PHE A 1 182 ? 18.17961 -10.11434 38.84682 1.000 31.56939 295 PHE A CA 1
ATOM 2876 C C . PHE A 1 182 ? 19.67016 -10.25387 38.59439 1.000 31.14852 295 PHE A C 1
ATOM 2877 O O . PHE A 1 182 ? 20.12635 -10.36148 37.45667 1.000 29.92713 295 PHE A O 1
ATOM 2894 N N . CYS A 1 183 ? 20.41814 -10.24906 39.69045 1.000 32.90583 296 CYS A N 1
ATOM 2895 C CA . CYS A 1 183 ? 21.85729 -10.51272 39.69584 1.000 38.63672 296 CYS A CA 1
ATOM 2896 C C . CYS A 1 183 ? 22.07871 -11.56849 40.77630 1.000 39.39819 296 CYS A C 1
ATOM 2897 O O . CYS A 1 183 ? 22.06452 -11.25317 41.96962 1.000 33.43171 296 CYS A O 1
ATOM 2905 N N . GLY A 1 184 ? 22.24903 -12.82310 40.35938 1.000 41.54401 297 GLY A N 1
ATOM 2906 C CA . GLY A 1 184 ? 22.29988 -13.90671 41.32647 1.000 45.85860 297 GLY A CA 1
ATOM 2907 C C . GLY A 1 184 ? 20.98860 -13.99187 42.07574 1.000 46.51114 297 GLY A C 1
ATOM 2908 O O . GLY A 1 184 ? 19.90628 -13.99692 41.47779 1.000 45.88685 297 GLY A O 1
ATOM 2912 N N . LYS A 1 185 ? 21.07503 -14.02868 43.40597 1.000 47.43254 298 LYS A N 1
ATOM 2913 C CA . LYS A 1 185 ? 19.88838 -14.08906 44.25246 1.000 43.96077 298 LYS A CA 1
ATOM 2914 C C . LYS A 1 185 ? 19.26560 -12.72339 44.51693 1.000 43.26470 298 LYS A C 1
ATOM 2915 O O . LYS A 1 185 ? 18.25013 -12.65507 45.21380 1.000 40.47509 298 LYS A O 1
ATOM 2934 N N . SER A 1 186 ? 19.84565 -11.64709 43.98913 1.000 41.54493 299 SER A N 1
ATOM 2935 C CA . SER A 1 186 ? 19.33154 -10.29929 44.19059 1.000 42.46388 299 SER A CA 1
ATOM 2936 C C . SER A 1 186 ? 18.32279 -10.00792 43.08762 1.000 38.82922 299 SER A C 1
ATOM 2937 O O . SER A 1 186 ? 18.70625 -9.76080 41.94193 1.000 35.97780 299 SER A O 1
ATOM 2945 N N . ILE A 1 187 ? 17.03681 -10.03881 43.43847 1.000 32.11920 300 ILE A N 1
ATOM 2946 C CA . ILE A 1 187 ? 15.92984 -9.91341 42.49403 1.000 34.12935 300 ILE A CA 1
ATOM 2947 C C . ILE A 1 187 ? 15.28932 -8.54827 42.68472 1.000 31.39967 300 ILE A C 1
ATOM 2948 O O . ILE A 1 187 ? 14.95883 -8.16063 43.81299 1.000 30.73824 300 ILE A O 1
ATOM 2964 N N . LEU A 1 188 ? 15.11127 -7.82058 41.58237 1.000 28.90033 301 LEU A N 1
ATOM 2965 C CA . LEU A 1 188 ? 14.68574 -6.42883 41.67626 1.000 32.36665 301 LEU A CA 1
ATOM 2966 C C . LEU A 1 188 ? 13.31979 -6.30494 42.34086 1.000 33.01478 301 LEU A C 1
ATOM 2967 O O . LEU A 1 188 ? 13.13784 -5.50342 43.26351 1.000 30.90686 301 LEU A O 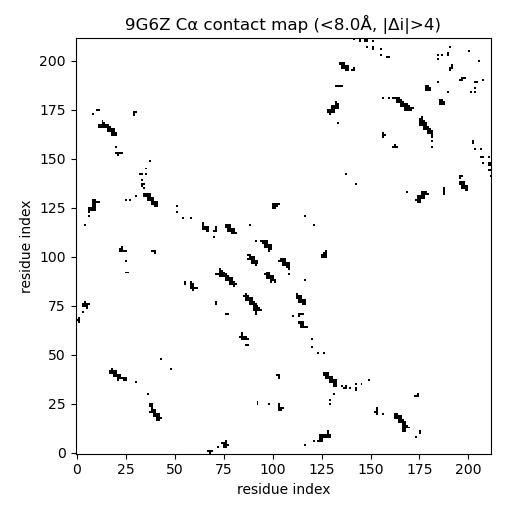1
ATOM 2983 N N . ALA A 1 189 ? 12.34000 -7.08603 41.88073 1.000 31.04000 302 ALA A N 1
ATOM 2984 C CA . ALA A 1 189 ? 11.00056 -6.98787 42.45370 1.000 31.38148 302 ALA A CA 1
ATOM 2985 C C . ALA A 1 189 ? 11.01542 -7.30793 43.94304 1.000 35.90566 302 ALA A C 1
ATOM 2986 O O . ALA A 1 189 ? 10.28124 -6.68850 44.72339 1.000 37.84551 302 ALA A O 1
ATOM 2993 N N . ASP A 1 190 ? 11.84953 -8.26581 44.35935 1.000 32.73068 303 ASP A N 1
ATOM 2994 C CA . ASP A 1 190 ? 11.91447 -8.61324 45.77777 1.000 38.52092 303 ASP A CA 1
ATOM 2995 C C . ASP A 1 190 ? 12.46964 -7.45994 46.60665 1.000 40.19774 303 ASP A C 1
ATOM 2996 O O . ASP A 1 190 ? 11.97515 -7.18190 47.70138 1.000 46.69480 303 ASP A O 1
ATOM 3005 N N . ARG A 1 191 ? 13.49212 -6.77723 46.10497 1.000 36.46545 304 ARG A N 1
ATOM 3006 C CA . ARG A 1 191 ? 14.09880 -5.68712 46.87113 1.000 43.58345 304 ARG A CA 1
ATOM 3007 C C . ARG A 1 191 ? 13.19479 -4.45821 46.90799 1.000 45.01608 304 ARG A C 1
ATOM 3008 O O . ARG A 1 191 ? 13.19763 -3.71577 47.89588 1.000 47.61841 304 ARG A O 1
ATOM 3029 N N . LEU A 1 192 ? 12.42904 -4.21846 45.84174 1.000 37.59264 305 LEU A N 1
ATOM 3030 C CA . LEU A 1 192 ? 11.45901 -3.13026 45.85904 1.000 42.79210 305 LEU A CA 1
ATOM 3031 C C . LEU A 1 192 ? 10.30455 -3.44722 46.80059 1.000 40.99367 305 LEU A C 1
ATOM 3032 O O . LEU A 1 192 ? 9.97465 -2.65678 47.68806 1.000 48.79504 305 LEU A O 1
ATOM 3048 N N . GLN A 1 193 ? 9.67880 -4.60692 46.61139 1.000 44.83224 306 GLN A N 1
ATOM 3049 C CA . GLN A 1 193 ? 8.62434 -5.06064 47.51259 1.000 45.32131 306 GLN A CA 1
ATOM 3050 C C . GLN A 1 193 ? 9.06274 -4.97907 48.96905 1.000 48.51357 306 GLN A C 1
ATOM 3051 O O . GLN A 1 193 ? 8.25851 -4.67674 49.85789 1.000 46.62029 306 GLN A O 1
ATOM 3065 N N . ARG A 1 194 ? 10.34214 -5.24784 49.23598 1.000 48.53136 307 ARG A N 1
ATOM 3066 C CA . ARG A 1 194 ? 10.84119 -5.19016 50.60749 1.000 54.38803 307 ARG A CA 1
ATOM 3067 C C . ARG A 1 194 ? 10.82103 -3.77463 51.17271 1.000 59.42669 307 ARG A C 1
ATOM 3068 O O . ARG A 1 194 ? 10.75367 -3.60670 52.39748 1.000 53.15888 307 ARG A O 1
ATOM 3089 N N . LYS A 1 195 ? 10.87157 -2.76194 50.31267 1.000 59.28515 308 LYS A N 1
ATOM 3090 C CA . LYS A 1 195 ? 10.81018 -1.37259 50.73868 1.000 60.50474 308 LYS A CA 1
ATOM 3091 C C . LYS A 1 195 ? 9.38559 -0.85372 50.87868 1.000 58.33050 308 LYS A C 1
ATOM 3092 O O . LYS A 1 195 ? 9.19886 0.32641 51.18055 1.000 61.85164 308 LYS A O 1
ATOM 3111 N N . GLY A 1 196 ? 8.38528 -1.70285 50.68535 1.000 55.80060 309 GLY A N 1
ATOM 3112 C CA . GLY A 1 196 ? 7.01025 -1.31159 50.90543 1.000 57.84790 309 GLY A CA 1
ATOM 3113 C C . GLY A 1 196 ? 6.44793 -0.33267 49.90394 1.000 57.92394 309 GLY A C 1
ATOM 3114 O O . GLY A 1 196 ? 5.32253 0.14437 50.09168 1.000 57.65976 309 GLY A O 1
ATOM 3118 N N . VAL A 1 197 ? 7.19820 -0.01023 48.84423 1.000 52.09515 310 VAL A N 1
ATOM 3119 C CA . VAL A 1 197 ? 6.68161 0.87943 47.80850 1.000 52.06174 310 VAL A CA 1
ATOM 3120 C C . VAL A 1 197 ? 5.81510 0.15182 46.79284 1.000 48.25075 310 VAL A C 1
ATOM 3121 O O . VAL A 1 197 ? 5.18334 0.80410 45.95004 1.000 45.64040 310 VAL A O 1
ATOM 3134 N N . CYS A 1 198 ? 5.77507 -1.17848 46.84514 1.000 50.15785 311 CYS A N 1
ATOM 3135 C CA . CYS A 1 198 ? 4.92287 -1.96546 45.96580 1.000 47.35796 311 CYS A CA 1
ATOM 3136 C C . CYS A 1 198 ? 4.65054 -3.30243 46.63848 1.000 48.90266 311 CYS A C 1
ATOM 3137 O O . CYS A 1 198 ? 5.31875 -3.68513 47.59791 1.000 50.10252 311 CYS A O 1
ATOM 3145 N N . GLU A 1 199 ? 3.65531 -4.00981 46.11804 1.000 53.04586 312 GLU A N 1
ATOM 3146 C CA . GLU A 1 199 ? 3.26729 -5.31669 46.62556 1.000 55.69158 312 GLU A CA 1
ATOM 3147 C C . GLU A 1 199 ? 3.11625 -6.27778 45.45481 1.000 47.85652 312 GLU A C 1
ATOM 3148 O O . GLU A 1 199 ? 2.85750 -5.86818 44.31910 1.000 45.43328 312 GLU A O 1
ATOM 3160 N N . TYR A 1 200 ? 3.27393 -7.56395 45.73940 1.000 50.67790 313 TYR A N 1
ATOM 3161 C CA . TYR A 1 200 ? 3.08930 -8.57955 44.71291 1.000 47.66211 313 TYR A CA 1
ATOM 3162 C C . TYR A 1 200 ? 1.62732 -8.63828 44.28532 1.000 48.09080 313 TYR A C 1
ATOM 3163 O O . TYR A 1 200 ? 0.71730 -8.38628 45.07587 1.000 48.56495 313 TYR A O 1
ATOM 3181 N N . LEU A 1 201 ? 1.41246 -8.95252 43.01301 1.000 55.67039 314 LEU A N 1
ATOM 3182 C CA . LEU A 1 201 ? 0.07120 -9.17399 42.48640 1.000 58.81314 314 LEU A CA 1
ATOM 3183 C C . LEU A 1 201 ? -0.46726 -10.48740 43.05493 1.000 66.65833 314 LEU A C 1
ATOM 3184 O O . LEU A 1 201 ? 0.17322 -11.53621 42.92597 1.000 69.53979 314 LEU A O 1
ATOM 3201 N N . GLU B 2 9 ? 21.17105 -5.80436 54.69523 1.000 69.39437 85 GLU B N 1
ATOM 3202 C CA . GLU B 2 9 ? 20.80943 -4.83789 53.65853 1.000 73.31259 85 GLU B CA 1
ATOM 3203 C C . GLU B 2 9 ? 21.73408 -4.99667 52.44784 1.000 75.09053 85 GLU B C 1
ATOM 3204 O O . GLU B 2 9 ? 22.93244 -4.73509 52.52593 1.000 68.07794 85 GLU B O 1
ATOM 3215 N N . SER B 2 10 ? 21.15784 -5.41822 51.32614 1.000 76.18482 86 SER B N 1
ATOM 3216 C CA . SER B 2 10 ? 21.93641 -5.72957 50.14051 1.000 72.42457 86 SER B CA 1
ATOM 3217 C C . SER B 2 10 ? 22.54306 -4.45858 49.54263 1.000 69.87255 86 SER B C 1
ATOM 3218 O O . SER B 2 10 ? 22.31813 -3.33650 50.00735 1.000 68.89234 86 SER B O 1
ATOM 3226 N N . LEU B 2 11 ? 23.33035 -4.64978 48.48239 1.000 71.71037 87 LEU B N 1
ATOM 3227 C CA . LEU B 2 11 ? 23.80886 -3.51611 47.69499 1.000 71.09338 87 LEU B CA 1
ATOM 3228 C C . LEU B 2 11 ? 22.64557 -2.78518 47.03608 1.000 71.24665 87 LEU B C 1
ATOM 3229 O O . LEU B 2 11 ? 22.52735 -1.55750 47.13615 1.000 75.61977 87 LEU B O 1
ATOM 3245 N N . LEU B 2 12 ? 21.78604 -3.52653 46.33194 1.000 58.84624 88 LEU B N 1
ATOM 3246 C CA . LEU B 2 12 ? 20.68559 -2.89442 45.60703 1.000 59.06635 88 LEU B CA 1
ATOM 3247 C C . LEU B 2 12 ? 19.75842 -2.13285 46.54973 1.000 61.42477 88 LEU B C 1
ATOM 3248 O O . LEU B 2 12 ? 19.22490 -1.07286 46.19212 1.000 60.28617 88 LEU B O 1
ATOM 3264 N N . ASP B 2 13 ? 19.55421 -2.66164 47.75668 1.000 61.51154 89 ASP B N 1
ATOM 3265 C CA . ASP B 2 13 ? 18.82035 -1.93179 48.78254 1.000 63.60896 89 ASP B CA 1
ATOM 3266 C C . ASP B 2 13 ? 19.30513 -0.49287 48.88253 1.000 67.71159 89 ASP B C 1
ATOM 3267 O O . ASP B 2 13 ? 18.52601 0.46029 48.76591 1.000 65.89013 89 ASP B O 1
ATOM 3276 N N . ALA B 2 14 ? 20.60691 -0.32860 49.11758 1.000 66.54599 90 ALA B N 1
ATOM 3277 C CA . ALA B 2 14 ? 21.18037 1.00335 49.27016 1.000 65.37304 90 ALA B CA 1
ATOM 3278 C C . ALA B 2 14 ? 20.88827 1.86796 48.05328 1.000 65.72172 90 ALA B C 1
ATOM 3279 O O . ALA B 2 14 ? 20.47405 3.02504 48.18245 1.000 66.51174 90 ALA B O 1
ATOM 3286 N N . LEU B 2 15 ? 21.10017 1.31981 46.85686 1.000 70.84139 91 LEU B N 1
ATOM 3287 C CA . LEU B 2 15 ? 20.77119 2.05786 45.64232 1.000 72.29612 91 LEU B CA 1
ATOM 3288 C C . LEU B 2 15 ? 19.31394 2.50880 45.65527 1.000 67.97289 91 LEU B C 1
ATOM 3289 O O . LEU B 2 15 ? 19.00887 3.68911 45.45415 1.000 68.43397 91 LEU B O 1
ATOM 3305 N N . LEU B 2 16 ? 18.39833 1.56807 45.89395 1.000 63.14209 92 LEU B N 1
ATOM 3306 C CA . LEU B 2 16 ? 16.98050 1.90301 45.8739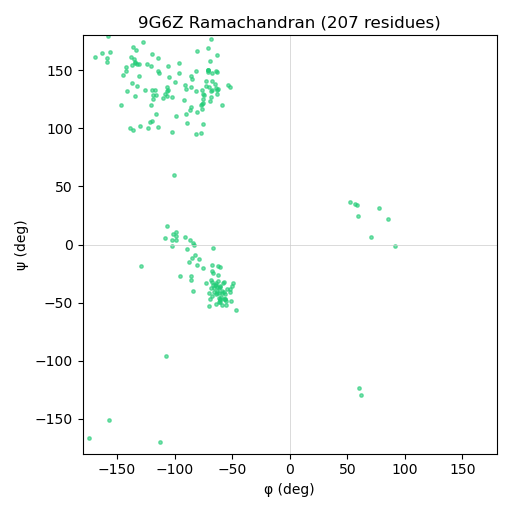4 1.000 60.07055 92 LEU B CA 1
ATOM 3307 C C . LEU B 2 16 ? 16.62116 2.88462 46.98005 1.000 60.03584 92 LEU B C 1
ATOM 3308 O O . LEU B 2 16 ? 15.75116 3.74400 46.79058 1.000 61.34831 92 LEU B O 1
ATOM 3324 N N . GLY B 2 17 ? 17.27785 2.77496 48.13134 1.000 64.52072 93 GLY B N 1
ATOM 3325 C CA . GLY B 2 17 ? 17.00165 3.70250 49.21461 1.000 69.22547 93 GLY B CA 1
ATOM 3326 C C . GLY B 2 17 ? 17.24950 5.14983 48.84267 1.000 75.70123 93 GLY B C 1
ATOM 3327 O O . GLY B 2 17 ? 16.47619 6.03637 49.21235 1.000 76.07755 93 GLY B O 1
ATOM 3331 N N . LYS B 2 18 ? 18.32178 5.41015 48.09787 1.000 80.44179 94 LYS B N 1
ATOM 3332 C CA . LYS B 2 18 ? 18.60366 6.78423 47.69937 1.000 86.22507 94 LYS B CA 1
ATOM 3333 C C . LYS B 2 18 ? 17.58759 7.27876 46.67649 1.000 83.00541 94 LYS B C 1
ATOM 3334 O O . LYS B 2 18 ? 17.11051 8.41581 46.77008 1.000 90.85823 94 LYS B O 1
ATOM 3353 N N . ALA B 2 19 ? 17.21906 6.43005 45.71458 1.000 69.68120 95 ALA B N 1
ATOM 3354 C CA . ALA B 2 19 ? 16.21602 6.82655 44.73215 1.000 69.58036 95 ALA B CA 1
ATOM 3355 C C . ALA B 2 19 ? 14.89681 7.21559 45.39109 1.000 65.90317 95 ALA B C 1
ATOM 3356 O O . ALA B 2 19 ? 14.18289 8.09313 44.88770 1.000 65.07970 95 ALA B O 1
ATOM 3363 N N . LEU B 2 20 ? 14.55400 6.57225 46.50010 1.000 73.38519 96 LEU B N 1
ATOM 3364 C CA . LEU B 2 20 ? 13.26707 6.78623 47.15083 1.000 77.36096 96 LEU B CA 1
ATOM 3365 C C . LEU B 2 20 ? 13.35691 7.87856 48.21029 1.000 78.30061 96 LEU B C 1
ATOM 3366 O O . LEU B 2 20 ? 12.38053 8.57122 48.48498 1.000 83.95248 96 LEU B O 1
#

Nearest PDB structures (foldseek):
  9g6z-assembly1_A  TM=1.005E+00  e=6.980E-42  Caenorhabditis elegans
  5m9n-assembly1_A  TM=6.452E-01  e=2.002E-08  Homo sapiens
  5ygd-assembly1_A  TM=5.744E-01  e=1.588E-08  Drosophila melanogaster
  2wac-assembly2_B  TM=6.462E-01  e=1.309E-05  Drosophila melanogaster
  7cfd-assembly1_B  TM=5.697E-01  e=8.728E-06  Drosophila melanogaster

InterPro domains:
  IPR000504 RNA recognition motif domain [PF00076] (17-76)
  IPR000504 RNA recognition motif domain [PS50102] (13-92)
  IPR000504 RNA recognition motif domain [SM00360] (14-88)
  IPR012677 Nucleotide-binding alpha-beta plait domain superfamily [G3DSA:3.30.70.330] (12-93)
  IPR035979 RNA-binding domain superfamily [SSF54928] (12-92)

GO terms:
  GO:0005515 protein binding (F, IPI)
  GO:0040016 embryonic cleavage (P, IMP)
  GO:0009792 embryo development ending in birth or egg hatching (P, IMP)
  GO:0051306 mitotic sister chromatid separation (P, IMP)
  GO:0034587 piRNA processing (P, IMP)
  GO:0048471 perinuclear region of cytoplasm (C, IDA)
  GO:0005634 nucleus (C, IDA)
  GO:0005737 cytoplasm (C, IDA)
  GO:0005737 cytoplasm (C, EXP)
  GO:0005634 nucleus (C, IC)
  GO:0051301 cell division (P, IMP)
  GO:0051781 positive regulation of cell division (P, IMP)
  GO:0051984 positive regulation of chromosome segregation (P, IMP)
  GO:0006260 DNA replication (P, IMP)